Protein AF-A0AAE0T4M5-F1 (afdb_monomer_lite)

Secondary structure (DSSP, 8-state):
---------------------------------------------------------------TTHHHHHHHHHHHHHHHHHHHHHHHHHHHHHHHHHHHHHHHHHHHHHHHHHHHHHHHHHHHHHHHHHHHHHHHHHHHHHHHHHHHHHHHHHHHHHHHHHHHHHHHHHHHHHHHHHHHHHHHHHHHHHHHHHHHHHHHHHHHHHHHHHHHHHHHHHHHHHHHHHHHHTTGGG-S---------

InterPro domains:
  IPR033371 Arginine and glutamate-rich protein 1 [PF15346] (93-243)
  IPR033371 Arginine and glutamate-rich protein 1 [PTHR31711] (4-244)

Radius of gyration: 71.84 Å; chains: 1; bounding box: 131×78×211 Å

Organism: NCBI:txid2493646

Structure (mmCIF, N/CA/C/O backbone):
data_AF-A0AAE0T4M5-F1
#
_entry.id   AF-A0AAE0T4M5-F1
#
loop_
_atom_site.group_PDB
_atom_site.id
_atom_site.type_symbol
_atom_site.label_atom_id
_atom_site.label_alt_id
_atom_site.label_comp_id
_atom_site.label_asym_id
_atom_site.label_entity_id
_atom_site.label_seq_id
_atom_site.pdbx_PDB_ins_code
_atom_site.Cartn_x
_atom_site.Cartn_y
_atom_site.Cartn_z
_atom_site.occupancy
_atom_site.B_iso_or_equiv
_atom_site.auth_seq_id
_atom_site.auth_comp_id
_atom_site.auth_asym_id
_atom_site.auth_atom_id
_atom_site.pdbx_PDB_model_num
ATOM 1 N N . MET A 1 1 ? -14.047 42.640 29.938 1.00 40.97 1 MET A N 1
ATOM 2 C CA . MET A 1 1 ? -13.254 41.814 30.878 1.00 40.97 1 MET A CA 1
ATOM 3 C C . MET A 1 1 ? -12.614 40.696 30.059 1.00 40.97 1 MET A C 1
ATOM 5 O O . MET A 1 1 ? -13.334 39.832 29.601 1.00 40.97 1 MET A O 1
ATOM 9 N N . GLY A 1 2 ? -11.409 40.895 29.520 1.00 43.19 2 GLY A N 1
ATOM 10 C CA . GLY A 1 2 ? -10.170 40.266 30.017 1.00 43.19 2 GLY A CA 1
ATOM 11 C C . GLY A 1 2 ? -9.703 39.215 28.987 1.00 43.19 2 GLY A C 1
ATOM 12 O O . GLY A 1 2 ? -10.433 38.274 28.736 1.00 43.19 2 GLY A O 1
ATOM 13 N N . ARG A 1 3 ? -8.662 39.471 28.170 1.00 44.12 3 ARG A N 1
ATOM 14 C CA . ARG A 1 3 ? -7.229 39.165 28.439 1.00 44.12 3 ARG A CA 1
ATOM 15 C C . ARG A 1 3 ? -7.024 37.647 28.649 1.00 44.12 3 ARG A C 1
ATOM 17 O O . ARG A 1 3 ? -7.631 37.115 29.553 1.00 44.12 3 ARG A O 1
ATOM 24 N N . SER A 1 4 ? -6.170 36.878 27.967 1.00 44.25 4 SER A N 1
ATOM 25 C CA . SER A 1 4 ? -4.977 37.116 27.142 1.00 44.25 4 SER A CA 1
ATOM 26 C C . SER A 1 4 ? -4.459 35.761 26.601 1.00 44.25 4 SER A C 1
ATOM 28 O O . SER A 1 4 ? -4.609 34.766 27.292 1.00 44.25 4 SER A O 1
ATOM 30 N N . ARG A 1 5 ? -3.774 35.786 25.439 1.00 42.19 5 ARG A N 1
ATOM 31 C CA . ARG A 1 5 ? -2.418 35.229 25.140 1.00 42.19 5 ARG A CA 1
ATOM 32 C C . ARG A 1 5 ? -2.062 33.815 25.698 1.00 42.19 5 ARG A C 1
ATOM 34 O O . ARG A 1 5 ? -2.127 33.607 26.893 1.00 42.19 5 ARG A O 1
ATOM 41 N N . SER A 1 6 ? -1.489 32.834 24.982 1.00 46.25 6 SER A N 1
ATOM 42 C CA . SER A 1 6 ? -0.370 32.877 24.023 1.00 46.25 6 SER A CA 1
ATOM 43 C C . SER A 1 6 ? -0.130 31.493 23.374 1.00 46.25 6 SER A C 1
ATOM 45 O O . SER A 1 6 ? -0.167 30.490 24.072 1.00 46.25 6 SER A O 1
ATOM 47 N N . ARG A 1 7 ? 0.224 31.494 22.076 1.00 40.91 7 ARG A N 1
ATOM 48 C CA . ARG A 1 7 ? 1.357 30.806 21.391 1.00 40.91 7 ARG A CA 1
ATOM 49 C C . ARG A 1 7 ? 1.834 29.448 21.962 1.00 40.91 7 ARG A C 1
ATOM 51 O O . ARG A 1 7 ? 2.334 29.401 23.077 1.00 40.91 7 ARG A O 1
ATOM 58 N N . SER A 1 8 ? 2.003 28.397 21.147 1.00 40.59 8 SER A N 1
ATOM 59 C CA . SER A 1 8 ? 3.187 28.285 20.268 1.00 40.59 8 SER A CA 1
ATOM 60 C C . SER A 1 8 ? 3.233 27.009 19.397 1.00 40.59 8 SER A C 1
ATOM 62 O O . SER A 1 8 ? 3.039 25.913 19.902 1.00 40.59 8 SER A O 1
ATOM 64 N N . ARG A 1 9 ? 3.732 27.196 18.160 1.00 40.25 9 ARG A N 1
ATOM 65 C CA . ARG A 1 9 ? 4.630 26.310 17.377 1.00 40.25 9 ARG A CA 1
ATOM 66 C C . ARG A 1 9 ? 4.043 25.063 16.697 1.00 40.25 9 ARG A C 1
ATOM 68 O O . ARG A 1 9 ? 4.238 23.941 17.148 1.00 40.25 9 ARG A O 1
ATOM 75 N N . SER A 1 10 ? 3.572 25.254 15.464 1.00 44.47 10 SER A N 1
ATOM 76 C CA . SER A 1 10 ? 3.636 24.211 14.431 1.00 44.47 10 SER A CA 1
ATOM 77 C C . SER A 1 10 ? 4.621 24.636 13.341 1.00 44.47 10 SER A C 1
ATOM 79 O O . SER A 1 10 ? 4.436 25.626 12.640 1.00 44.47 10 SER A O 1
ATOM 81 N N . SER A 1 11 ? 5.716 23.886 13.266 1.00 45.88 11 SER A N 1
ATOM 82 C CA . SER A 1 11 ? 6.764 23.950 12.250 1.00 45.88 11 SER A CA 1
ATOM 83 C C . SER A 1 11 ? 6.194 23.577 10.877 1.00 45.88 11 SER A C 1
ATOM 85 O O . SER A 1 11 ? 5.969 22.397 10.602 1.00 45.88 11 SER A O 1
ATOM 87 N N . SER A 1 12 ? 5.956 24.554 9.993 1.00 43.91 12 SER A N 1
ATOM 88 C CA . SER A 1 12 ? 5.644 24.253 8.592 1.00 43.91 12 SER A CA 1
ATOM 89 C C . SER A 1 12 ? 6.938 23.901 7.854 1.00 43.91 12 SER A C 1
ATOM 91 O O . SER A 1 12 ? 7.666 24.755 7.339 1.00 43.91 12 SER A O 1
ATOM 93 N N . LYS A 1 13 ? 7.246 22.607 7.822 1.00 47.47 13 LYS A N 1
ATOM 94 C CA . LYS A 1 13 ? 8.313 22.038 7.004 1.00 47.47 13 LYS A CA 1
ATOM 95 C C . LYS A 1 13 ? 7.991 22.226 5.511 1.00 47.47 13 LYS A C 1
ATOM 97 O O . LYS A 1 13 ? 7.149 21.540 4.952 1.00 47.47 13 LYS A O 1
ATOM 102 N N . ARG A 1 14 ? 8.711 23.149 4.870 1.00 47.41 14 ARG A N 1
ATOM 103 C CA . ARG A 1 14 ? 9.410 22.978 3.579 1.00 47.41 14 ARG A CA 1
ATOM 104 C C . ARG A 1 14 ? 8.721 22.059 2.541 1.00 47.41 14 ARG A C 1
ATOM 106 O O . ARG A 1 14 ? 9.143 20.922 2.352 1.00 47.41 14 ARG A O 1
ATOM 113 N N . SER A 1 15 ? 7.764 22.589 1.776 1.00 41.78 15 SER A N 1
ATOM 114 C CA . SER A 1 15 ? 7.315 21.966 0.519 1.00 41.78 15 SER A CA 1
ATOM 115 C C . SER A 1 15 ? 8.202 22.435 -0.641 1.00 41.78 15 SER A C 1
ATOM 117 O O . SER A 1 15 ? 8.098 23.563 -1.117 1.00 41.78 15 SER A O 1
ATOM 119 N N . LYS A 1 16 ? 9.134 21.576 -1.072 1.00 46.59 16 LYS A N 1
ATOM 120 C CA . LYS A 1 16 ? 9.877 21.739 -2.329 1.00 46.59 16 LYS A CA 1
ATOM 121 C C . LYS A 1 16 ? 8.992 21.233 -3.468 1.00 46.59 16 LYS A C 1
ATOM 123 O O . LYS A 1 16 ? 8.860 20.023 -3.645 1.00 46.59 16 LYS A O 1
ATOM 128 N N . HIS A 1 17 ? 8.433 22.131 -4.273 1.00 43.16 17 HIS A N 1
ATOM 129 C CA . HIS A 1 17 ? 7.810 21.738 -5.533 1.00 43.16 17 HIS A CA 1
ATOM 130 C C . HIS A 1 17 ? 8.870 21.226 -6.518 1.00 43.16 17 HIS A C 1
ATOM 132 O O . HIS A 1 17 ? 9.623 21.992 -7.112 1.00 43.16 17 HIS A O 1
ATOM 138 N N . LYS A 1 18 ? 8.899 19.904 -6.714 1.00 47.34 18 LYS A N 1
ATOM 139 C CA . LYS A 1 18 ? 9.429 19.271 -7.924 1.00 47.34 18 LYS A CA 1
ATOM 140 C C . LYS A 1 18 ? 8.342 19.354 -8.999 1.00 47.34 18 LYS A C 1
ATOM 142 O O . LYS A 1 18 ? 7.345 18.643 -8.901 1.00 47.34 18 LYS A O 1
ATOM 147 N N . LYS A 1 19 ? 8.525 20.185 -10.028 1.00 45.59 19 LYS A N 1
ATOM 148 C CA . LYS A 1 19 ? 7.779 20.050 -11.288 1.00 45.59 19 LYS A CA 1
ATOM 149 C C . LYS A 1 19 ? 8.713 19.546 -12.384 1.00 45.59 19 LYS A C 1
ATOM 151 O O . LYS A 1 19 ? 9.816 20.049 -12.571 1.00 45.59 19 LYS A O 1
ATOM 156 N N . ARG A 1 20 ? 8.252 18.469 -13.020 1.00 48.88 20 ARG A N 1
ATOM 157 C CA . ARG A 1 20 ? 8.888 17.708 -14.099 1.00 48.88 20 ARG A CA 1
ATOM 158 C C . ARG A 1 20 ? 8.901 18.545 -15.390 1.00 48.88 20 ARG A C 1
ATOM 160 O O . ARG A 1 20 ? 7.936 19.271 -15.617 1.00 48.88 20 ARG A O 1
ATOM 167 N N . PRO A 1 21 ? 9.927 18.419 -16.248 1.00 44.56 21 PRO A N 1
ATOM 168 C CA . PRO A 1 21 ? 9.976 19.122 -17.521 1.00 44.56 21 PRO A CA 1
ATOM 169 C C . PRO A 1 21 ? 9.164 18.369 -18.583 1.00 44.56 21 PRO A C 1
ATOM 171 O O . PRO A 1 21 ? 9.377 17.178 -18.824 1.00 44.56 21 PRO A O 1
ATOM 174 N N . THR A 1 22 ? 8.244 19.067 -19.246 1.00 47.81 22 THR A N 1
ATOM 175 C CA . THR A 1 22 ? 7.607 18.588 -20.472 1.00 47.81 22 THR A CA 1
ATOM 176 C C . THR A 1 22 ? 8.543 18.805 -21.655 1.00 47.81 22 THR A C 1
ATOM 178 O O . THR A 1 22 ? 8.845 19.918 -22.067 1.00 47.81 22 THR A O 1
ATOM 181 N N . ARG A 1 23 ? 8.992 17.668 -22.168 1.00 38.56 23 ARG A N 1
ATOM 182 C CA . ARG A 1 23 ? 9.537 17.371 -23.490 1.00 38.56 23 ARG A CA 1
ATOM 183 C C . ARG A 1 23 ? 8.893 18.196 -24.620 1.00 38.56 23 ARG A C 1
ATOM 185 O O . ARG A 1 23 ? 7.767 17.911 -25.009 1.00 38.56 23 ARG A O 1
ATOM 192 N N . SER A 1 24 ? 9.660 19.087 -25.244 1.00 41.44 24 SER A N 1
ATOM 193 C CA . SER A 1 24 ? 9.453 19.502 -26.637 1.00 41.44 24 SER A CA 1
ATOM 194 C C . SER A 1 24 ? 10.763 19.356 -27.409 1.00 41.44 24 SER A C 1
ATOM 196 O O . SER A 1 24 ? 11.798 19.930 -27.078 1.00 41.44 24 SER A O 1
ATOM 198 N N . ARG A 1 25 ? 10.696 18.479 -28.411 1.00 38.56 25 ARG A N 1
ATOM 199 C CA . ARG A 1 25 ? 11.709 18.192 -29.424 1.00 38.56 25 ARG A CA 1
ATOM 200 C C . ARG A 1 25 ? 11.853 19.392 -30.361 1.00 38.56 25 ARG A C 1
ATOM 202 O O . ARG A 1 25 ? 10.895 19.718 -31.045 1.00 38.56 25 ARG A O 1
ATOM 209 N N . SER A 1 26 ? 13.072 19.892 -30.511 1.00 39.06 26 SER A N 1
ATOM 210 C CA . SER A 1 26 ? 13.614 20.332 -31.803 1.00 39.06 26 SER A CA 1
ATOM 211 C C . SER A 1 26 ? 15.134 20.393 -31.676 1.00 39.06 26 SER A C 1
ATOM 213 O O . SER A 1 26 ? 15.700 21.295 -31.063 1.00 39.06 26 SER A O 1
ATOM 215 N N . ARG A 1 27 ? 15.784 19.347 -32.192 1.00 34.72 27 ARG A N 1
ATOM 216 C CA . ARG A 1 27 ? 17.232 19.268 -32.377 1.00 34.72 27 ARG A CA 1
ATOM 217 C C . ARG A 1 27 ? 17.589 20.129 -33.587 1.00 34.72 27 ARG A C 1
ATOM 219 O O . ARG A 1 27 ? 17.280 19.727 -34.701 1.00 34.72 27 ARG A O 1
ATOM 226 N N . SER A 1 28 ? 18.304 21.222 -33.362 1.00 38.75 28 SER A N 1
ATOM 227 C CA . SER A 1 28 ? 19.235 21.762 -34.352 1.00 38.75 28 SER A CA 1
ATOM 228 C C . SER A 1 28 ? 20.610 21.715 -33.713 1.00 38.75 28 SER A C 1
ATOM 230 O O . SER A 1 28 ? 20.87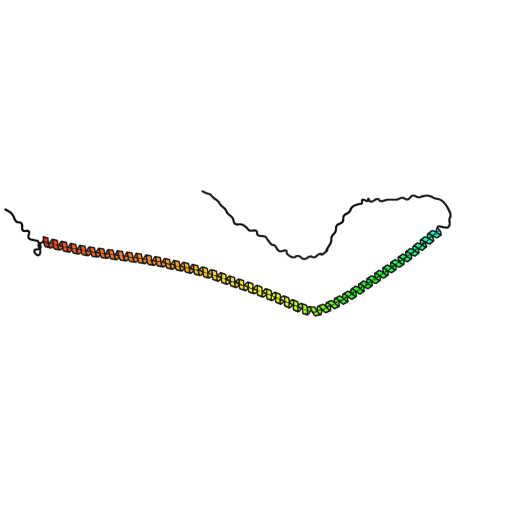8 22.335 -32.687 1.00 38.75 28 SER A O 1
ATOM 232 N N . GLN A 1 29 ? 21.424 20.831 -34.264 1.00 37.38 29 GLN A N 1
ATOM 233 C CA . GLN A 1 29 ? 22.686 20.365 -33.734 1.00 37.38 29 GLN A CA 1
ATOM 234 C C . GLN A 1 29 ? 23.784 20.989 -34.589 1.00 37.38 29 GLN A C 1
ATOM 236 O O . GLN A 1 29 ? 24.120 20.452 -35.634 1.00 37.38 29 GLN A O 1
ATOM 241 N N . SER A 1 30 ? 24.365 22.101 -34.147 1.00 36.72 30 SER A N 1
ATOM 242 C CA . SER A 1 30 ? 25.682 22.528 -34.621 1.00 36.72 30 SER A CA 1
ATOM 243 C C . SER A 1 30 ? 26.614 22.578 -33.421 1.00 36.72 30 SER A C 1
ATOM 245 O O . SER A 1 30 ? 26.593 23.477 -32.584 1.00 36.72 30 SER A O 1
ATOM 247 N N . ARG A 1 31 ? 27.350 21.477 -33.320 1.00 36.97 31 ARG A N 1
ATOM 248 C CA . ARG A 1 31 ? 28.432 21.192 -32.394 1.00 36.97 31 ARG A CA 1
ATOM 249 C C . ARG A 1 31 ? 29.623 22.113 -32.666 1.00 36.97 31 ARG A C 1
ATOM 251 O O . ARG A 1 31 ? 29.997 22.237 -33.823 1.00 36.97 31 ARG A O 1
ATOM 258 N N . MET A 1 32 ? 30.287 22.503 -31.567 1.00 36.72 32 MET A N 1
ATOM 259 C CA . MET A 1 32 ? 31.755 22.600 -31.429 1.00 36.72 32 MET A CA 1
ATOM 260 C C . MET A 1 32 ? 32.395 23.781 -32.189 1.00 36.72 32 MET A C 1
ATOM 262 O O . MET A 1 32 ? 31.940 24.176 -33.243 1.00 36.72 32 MET A O 1
ATOM 266 N N . SER A 1 33 ? 33.481 24.417 -31.767 1.00 34.72 33 SER A N 1
ATOM 267 C CA . SER A 1 33 ? 34.416 24.258 -30.654 1.00 34.72 33 SER A CA 1
ATOM 268 C C . SER A 1 33 ? 35.383 25.442 -30.817 1.00 34.72 33 SER A C 1
ATOM 270 O O . SER A 1 33 ? 35.871 25.678 -31.911 1.00 34.72 33 SER A O 1
ATOM 272 N N . SER A 1 34 ? 35.479 26.297 -29.803 1.00 36.50 34 SER A N 1
ATOM 273 C CA . SER A 1 34 ? 36.699 26.587 -29.034 1.00 36.50 34 SER A CA 1
ATOM 274 C C . SER A 1 34 ? 37.823 27.422 -29.683 1.00 36.50 34 SER A C 1
ATOM 276 O O . SER A 1 34 ? 38.162 27.287 -30.850 1.00 36.50 34 SER A O 1
ATOM 278 N N . ARG A 1 35 ? 38.452 28.195 -28.778 1.00 40.19 35 ARG A N 1
ATOM 279 C CA . ARG A 1 35 ? 39.807 28.790 -28.783 1.00 40.19 35 ARG A CA 1
ATOM 280 C C . ARG A 1 35 ? 39.957 30.124 -29.524 1.00 40.19 35 ARG A C 1
ATOM 282 O O . ARG A 1 35 ? 39.858 30.200 -30.735 1.00 40.19 35 ARG A O 1
ATOM 289 N N . GLN A 1 36 ? 39.982 31.250 -28.801 1.00 39.38 36 GLN A N 1
ATOM 290 C CA . GLN A 1 36 ? 41.121 31.842 -28.058 1.00 39.38 36 GLN A CA 1
ATOM 291 C C . GLN A 1 36 ? 42.337 32.189 -28.930 1.00 39.38 36 GLN A C 1
ATOM 293 O O . GLN A 1 36 ? 42.913 31.320 -29.570 1.00 39.38 36 GLN A O 1
ATOM 298 N N . GLY A 1 37 ? 42.768 33.452 -28.823 1.00 38.03 37 GLY A N 1
ATOM 299 C CA . GLY A 1 37 ? 44.036 33.976 -29.343 1.00 38.03 37 GLY A CA 1
ATOM 300 C C . GLY A 1 37 ? 43.825 35.288 -30.100 1.00 38.03 37 GLY A C 1
ATOM 301 O O . GLY A 1 37 ? 43.708 35.297 -31.312 1.00 38.03 37 GLY A O 1
ATOM 302 N N . SER A 1 38 ? 43.559 36.408 -29.425 1.00 36.97 38 SER A N 1
ATOM 303 C CA . SER A 1 38 ? 44.604 37.376 -29.053 1.00 36.97 38 SER A CA 1
ATOM 304 C C . SER A 1 38 ? 45.651 37.597 -30.153 1.00 36.97 38 SER A C 1
ATOM 306 O O . SER A 1 38 ? 46.600 36.833 -30.257 1.00 36.97 38 SER A O 1
ATOM 308 N N . SER A 1 39 ? 45.563 38.703 -30.894 1.00 37.84 39 SER A N 1
ATOM 309 C CA . SER A 1 39 ? 46.455 39.849 -30.664 1.00 37.84 39 SER A CA 1
ATOM 310 C C . SER A 1 39 ? 46.326 40.916 -31.761 1.00 37.84 39 SER A C 1
ATOM 312 O O . SER A 1 39 ? 46.310 40.630 -32.948 1.00 37.84 39 SER A O 1
ATOM 314 N N . ARG A 1 40 ? 46.230 42.162 -31.288 1.00 35.97 40 ARG A N 1
ATOM 315 C CA . ARG A 1 40 ? 47.006 43.340 -31.701 1.00 35.97 40 ARG A CA 1
ATOM 316 C C . ARG A 1 40 ? 47.183 43.656 -33.197 1.00 35.97 40 ARG A C 1
ATOM 318 O O . ARG A 1 40 ? 47.868 42.968 -33.932 1.00 35.97 40 ARG A O 1
ATOM 325 N N . SER A 1 41 ? 46.856 44.924 -33.462 1.00 34.56 41 SER A N 1
ATOM 326 C CA . SER A 1 41 ? 47.600 45.842 -34.334 1.00 34.56 41 SER A CA 1
ATOM 327 C C . SER A 1 41 ? 47.324 45.744 -35.835 1.00 34.56 41 SER A C 1
ATOM 329 O O . SER A 1 41 ? 47.829 44.872 -36.522 1.00 34.56 41 SER A O 1
ATOM 331 N N . ALA A 1 42 ? 46.602 46.733 -36.367 1.00 38.06 42 ALA A N 1
ATOM 332 C CA . ALA A 1 42 ? 47.212 47.807 -37.166 1.00 38.06 42 ALA A CA 1
ATOM 333 C C . ALA A 1 42 ? 46.176 48.478 -38.086 1.00 38.06 42 ALA A C 1
ATOM 335 O O . ALA A 1 42 ? 45.896 48.064 -39.203 1.00 38.06 42 ALA A O 1
ATOM 336 N N . ARG A 1 43 ? 45.643 49.596 -37.597 1.00 35.78 43 ARG A N 1
ATOM 337 C CA . ARG A 1 43 ? 45.521 50.879 -38.305 1.00 35.78 43 ARG A CA 1
ATOM 338 C C . ARG A 1 43 ? 45.959 50.880 -39.789 1.00 35.78 43 ARG A C 1
ATOM 340 O O . ARG A 1 43 ? 47.146 50.983 -40.072 1.00 35.78 43 ARG A O 1
ATOM 347 N N . SER A 1 44 ? 45.012 50.963 -40.723 1.00 38.19 44 SER A N 1
ATOM 348 C CA . SER A 1 44 ? 45.179 51.701 -41.994 1.00 38.19 44 SER A CA 1
ATOM 349 C C . SER A 1 44 ? 43.806 51.911 -42.650 1.00 38.19 44 SER A C 1
ATOM 351 O O . SER A 1 44 ? 43.167 50.983 -43.112 1.00 38.19 44 SER A O 1
ATOM 353 N N . ARG A 1 45 ? 43.180 53.080 -42.473 1.00 40.09 45 ARG A N 1
ATOM 354 C CA . ARG A 1 45 ? 43.276 54.234 -43.388 1.00 40.09 45 ARG A CA 1
ATOM 355 C C . ARG A 1 45 ? 43.114 53.833 -44.852 1.00 40.09 45 ARG A C 1
ATOM 357 O O . ARG A 1 45 ? 44.100 53.588 -45.542 1.00 40.09 45 ARG A O 1
ATOM 364 N N . SER A 1 46 ? 41.872 53.927 -45.314 1.00 43.16 46 SER A N 1
ATOM 365 C CA . SER A 1 46 ? 41.498 54.262 -46.683 1.00 43.16 46 SER A CA 1
ATOM 366 C C . SER A 1 46 ? 42.372 55.429 -47.156 1.00 43.16 46 SER A C 1
ATOM 368 O O . SER A 1 46 ? 42.201 56.576 -46.745 1.00 43.16 46 SER A O 1
ATOM 370 N N . ARG A 1 47 ? 43.395 55.117 -47.949 1.00 42.38 47 ARG A N 1
ATOM 371 C CA . ARG A 1 47 ? 44.186 56.095 -48.694 1.00 42.38 47 ARG A CA 1
ATOM 372 C C . ARG A 1 47 ? 44.082 55.718 -50.154 1.00 42.38 47 ARG A C 1
ATOM 374 O O . ARG A 1 47 ? 44.922 55.016 -50.707 1.00 42.38 47 ARG A O 1
ATOM 381 N N . GLU A 1 48 ? 43.015 56.228 -50.739 1.00 42.44 48 GLU A N 1
ATOM 382 C CA . GLU A 1 48 ? 42.914 56.546 -52.148 1.00 42.44 48 GLU A CA 1
ATOM 383 C C . GLU A 1 48 ? 44.181 57.311 -52.557 1.00 42.44 48 GLU A C 1
ATOM 385 O O . GLU A 1 48 ? 44.386 58.478 -52.223 1.00 42.44 48 GLU A O 1
ATOM 390 N N . ARG A 1 49 ? 45.118 56.604 -53.190 1.00 38.47 49 ARG A N 1
ATOM 391 C CA . ARG A 1 49 ? 46.297 57.205 -53.805 1.00 38.47 49 ARG A CA 1
ATOM 392 C C . ARG A 1 49 ? 46.067 57.226 -55.302 1.00 38.47 49 ARG A C 1
ATOM 394 O O . ARG A 1 49 ? 46.519 56.345 -56.026 1.00 38.47 49 ARG A O 1
ATOM 401 N N . LYS A 1 50 ? 45.424 58.305 -55.751 1.00 43.41 50 LYS A N 1
ATOM 402 C CA . LYS A 1 50 ? 45.711 58.892 -57.058 1.00 43.41 50 LYS A CA 1
ATOM 403 C C . LYS A 1 50 ? 47.228 59.070 -57.151 1.00 43.41 50 LYS A C 1
ATOM 405 O O . LYS A 1 50 ? 47.817 59.828 -56.380 1.00 43.41 50 LYS A O 1
ATOM 410 N N . ARG A 1 51 ? 47.873 58.349 -58.064 1.00 37.19 51 ARG A N 1
ATOM 411 C CA . ARG A 1 51 ? 49.245 58.631 -58.483 1.00 37.19 51 ARG A CA 1
ATOM 412 C C . ARG A 1 51 ? 49.208 58.943 -59.970 1.00 37.19 51 ARG A C 1
ATOM 414 O O . ARG A 1 51 ? 49.322 58.061 -60.810 1.00 37.19 51 ARG A O 1
ATOM 421 N N . ASN A 1 52 ? 49.043 60.235 -60.250 1.00 38.03 52 ASN A N 1
ATOM 422 C CA . ASN A 1 52 ? 49.576 60.857 -61.452 1.00 38.03 52 ASN A CA 1
ATOM 423 C C . ASN A 1 52 ? 51.036 60.421 -61.591 1.00 38.03 52 ASN A C 1
ATOM 425 O O . ASN A 1 52 ? 51.829 60.632 -60.669 1.00 38.03 52 ASN A O 1
ATOM 429 N N . LYS A 1 53 ? 51.402 59.838 -62.731 1.00 35.03 53 LYS A N 1
ATOM 430 C CA . LYS A 1 53 ? 52.798 59.806 -63.151 1.00 35.03 53 LYS A CA 1
ATOM 431 C C . LYS A 1 53 ? 52.902 60.643 -64.410 1.00 35.03 53 LYS A C 1
ATOM 433 O O . LYS A 1 53 ? 52.342 60.321 -65.452 1.00 35.03 53 LYS A O 1
ATOM 438 N N . HIS A 1 54 ? 53.530 61.792 -64.212 1.00 36.03 54 HIS A N 1
ATOM 439 C CA . HIS A 1 54 ? 53.815 62.770 -65.231 1.00 36.03 54 HIS A CA 1
ATOM 440 C C . HIS A 1 54 ? 54.645 62.164 -66.358 1.00 36.03 54 HIS A C 1
ATOM 442 O O . HIS A 1 54 ? 55.569 61.383 -66.132 1.00 36.03 54 HIS A O 1
ATOM 448 N N . ARG A 1 55 ? 54.286 62.628 -67.555 1.00 40.16 55 ARG A N 1
ATOM 449 C CA . ARG A 1 55 ? 55.141 62.822 -68.720 1.00 40.16 55 ARG A CA 1
ATOM 450 C C . ARG A 1 55 ? 56.573 63.153 -68.296 1.00 40.16 55 ARG A C 1
ATOM 452 O O . ARG A 1 55 ? 56.790 64.163 -67.629 1.00 40.16 55 ARG A O 1
ATOM 459 N N . LEU A 1 56 ? 57.525 62.355 -68.760 1.00 36.31 56 LEU A N 1
ATOM 460 C CA . LEU A 1 56 ? 58.868 62.838 -69.034 1.00 36.31 56 LEU A CA 1
ATOM 461 C C . LEU A 1 56 ? 59.130 62.638 -70.521 1.00 36.31 56 LEU A C 1
ATOM 463 O O . LEU A 1 56 ? 59.063 61.537 -71.059 1.00 36.31 56 LEU A O 1
ATOM 467 N N . TYR A 1 57 ? 59.326 63.785 -71.148 1.00 38.59 57 TYR A N 1
ATOM 468 C CA . TYR A 1 57 ? 59.946 64.012 -72.435 1.00 38.59 57 TYR A CA 1
ATOM 469 C C . TYR A 1 57 ? 61.344 63.381 -72.477 1.00 38.59 57 TYR A C 1
ATOM 471 O O . TYR A 1 57 ? 62.113 63.560 -71.535 1.00 38.59 57 TYR A O 1
ATOM 479 N N . SER A 1 58 ? 61.647 62.670 -73.564 1.00 36.12 58 SER A N 1
ATOM 480 C CA . SER A 1 58 ? 62.967 62.526 -74.207 1.00 36.12 58 SER A CA 1
ATOM 481 C C . SER A 1 58 ? 62.710 61.795 -75.536 1.00 36.12 58 SER A C 1
ATOM 483 O O . SER A 1 58 ? 62.297 60.643 -75.531 1.00 36.12 58 SER A O 1
ATOM 485 N N . SER A 1 59 ? 62.561 62.486 -76.667 1.00 34.19 59 SER A N 1
ATOM 486 C CA . SER A 1 59 ? 63.640 62.872 -77.590 1.00 34.19 59 SER A CA 1
ATOM 487 C C . SER A 1 59 ? 64.545 61.703 -78.010 1.00 34.19 59 SER A C 1
ATOM 489 O O . SER A 1 59 ? 65.419 61.288 -77.260 1.00 34.19 59 SER A O 1
ATOM 491 N N . SER A 1 60 ? 64.324 61.255 -79.252 1.00 40.69 60 SER A N 1
ATOM 492 C CA . SER A 1 60 ? 65.325 60.795 -80.227 1.00 40.69 60 SER A CA 1
ATOM 493 C C . SER A 1 60 ? 66.389 59.787 -79.774 1.00 40.69 60 SER A C 1
ATOM 495 O O . SER A 1 60 ? 67.390 60.157 -79.170 1.00 40.69 60 SER A O 1
ATOM 497 N N . SER A 1 61 ? 66.295 58.553 -80.263 1.00 36.75 61 SER A N 1
ATOM 498 C CA . SER A 1 61 ? 67.326 58.008 -81.160 1.00 36.75 61 SER A CA 1
ATOM 499 C C . SER A 1 61 ? 66.934 56.625 -81.676 1.00 36.75 61 SER A C 1
ATOM 501 O O . SER A 1 61 ? 66.422 55.771 -80.965 1.00 36.75 61 SER A O 1
ATOM 503 N N . SER A 1 62 ? 67.159 56.465 -82.972 1.00 45.25 62 SER A N 1
ATOM 504 C CA . SER A 1 62 ? 67.193 55.220 -83.723 1.00 45.25 62 SER A CA 1
ATOM 505 C C . SER A 1 62 ? 68.098 54.174 -83.053 1.00 45.25 62 SER A C 1
ATOM 507 O O . SER A 1 62 ? 69.286 54.439 -82.897 1.00 45.25 62 SER A O 1
ATOM 509 N N . SER A 1 63 ? 67.576 52.982 -82.740 1.00 44.28 63 SER A N 1
ATOM 510 C CA . SER A 1 63 ? 68.367 51.740 -82.700 1.00 44.28 63 SER A CA 1
ATOM 511 C C . SER A 1 63 ? 67.461 50.513 -82.845 1.00 44.28 63 SER A C 1
ATOM 513 O O . SER A 1 63 ? 66.448 50.383 -82.162 1.00 44.28 63 SER A O 1
ATOM 515 N N . SER A 1 64 ? 67.820 49.613 -83.753 1.00 49.72 64 SER A N 1
ATOM 516 C CA . SER A 1 64 ? 67.029 48.471 -84.228 1.00 49.72 64 SER A CA 1
ATOM 517 C C . SER A 1 64 ? 67.015 47.250 -83.283 1.00 49.72 64 SER A C 1
ATOM 519 O O . SER A 1 64 ? 67.074 46.122 -83.764 1.00 49.72 64 SER A O 1
ATOM 521 N N . ASP A 1 65 ? 66.907 47.446 -81.960 1.00 53.16 65 ASP A N 1
ATOM 522 C CA . ASP A 1 65 ? 66.984 46.357 -80.958 1.00 53.16 65 ASP A CA 1
ATOM 523 C C . ASP A 1 65 ? 65.698 46.117 -80.124 1.00 53.16 65 ASP A C 1
ATOM 525 O O . ASP A 1 65 ? 65.564 45.077 -79.475 1.00 53.16 65 ASP A O 1
ATOM 529 N N . ASP A 1 66 ? 64.692 47.002 -80.172 1.00 52.53 66 ASP A N 1
ATOM 530 C CA . ASP A 1 66 ? 63.424 46.848 -79.416 1.00 52.53 66 ASP A CA 1
ATOM 531 C C . ASP A 1 66 ? 62.521 45.704 -79.931 1.00 52.53 66 ASP A C 1
ATOM 533 O O . ASP A 1 66 ? 61.759 45.086 -79.178 1.00 52.53 66 ASP A O 1
ATOM 537 N N . ASP A 1 67 ? 62.632 45.366 -81.217 1.00 55.50 67 ASP A N 1
ATOM 538 C CA . ASP A 1 67 ? 61.809 44.339 -81.868 1.00 55.50 67 ASP A CA 1
ATOM 539 C C . ASP A 1 67 ? 62.210 42.912 -81.424 1.00 55.50 67 ASP A C 1
ATOM 541 O O . ASP A 1 67 ? 61.392 41.987 -81.390 1.00 55.50 67 ASP A O 1
ATOM 545 N N . LEU A 1 68 ? 63.465 42.735 -80.987 1.00 58.62 68 LEU A N 1
ATOM 546 C CA . LEU A 1 68 ? 63.955 41.492 -80.387 1.00 58.62 68 LEU A CA 1
ATOM 547 C C . LEU A 1 68 ? 63.400 41.293 -78.971 1.00 58.62 68 LEU A C 1
ATOM 549 O O . LEU A 1 68 ? 62.963 40.190 -78.651 1.00 58.62 68 LEU A O 1
ATOM 553 N N . ILE A 1 69 ? 63.327 42.349 -78.154 1.00 59.88 69 ILE A N 1
ATOM 554 C CA . ILE A 1 69 ? 62.820 42.291 -76.770 1.00 59.88 69 ILE A CA 1
ATOM 555 C C . ILE A 1 69 ? 61.300 42.049 -76.736 1.00 59.88 69 ILE A C 1
ATOM 557 O O . ILE A 1 69 ? 60.786 41.347 -75.864 1.00 59.88 69 ILE A O 1
ATOM 561 N N . LEU A 1 70 ? 60.552 42.599 -77.695 1.00 59.50 70 LEU A N 1
ATOM 562 C CA . LEU A 1 70 ? 59.119 42.325 -77.849 1.00 59.50 70 LEU A CA 1
ATOM 563 C C . LEU A 1 70 ? 58.853 40.908 -78.377 1.00 59.50 70 LEU A C 1
ATOM 565 O O . LEU A 1 70 ? 57.913 40.252 -77.923 1.00 59.50 70 LEU A O 1
ATOM 569 N N . ARG A 1 71 ? 59.685 40.394 -79.295 1.00 61.03 71 ARG A N 1
ATOM 570 C CA . ARG A 1 71 ? 59.588 39.004 -79.775 1.00 61.03 71 ARG A CA 1
ATOM 571 C C . ARG A 1 71 ? 59.953 37.982 -78.704 1.00 61.03 71 ARG A C 1
ATOM 573 O O . ARG A 1 71 ? 59.269 36.962 -78.627 1.00 61.03 71 ARG A O 1
ATOM 580 N N . THR A 1 72 ? 60.967 38.236 -77.876 1.00 62.56 72 THR A N 1
ATOM 581 C CA . THR A 1 72 ? 61.318 37.356 -76.749 1.00 62.56 72 THR A CA 1
ATOM 582 C C . THR A 1 72 ? 60.224 37.359 -75.690 1.00 62.56 72 THR A C 1
ATOM 584 O O . THR A 1 72 ? 59.745 36.287 -75.343 1.00 62.56 72 THR A O 1
ATOM 587 N N . LYS A 1 73 ? 59.695 38.525 -75.294 1.00 63.31 73 LYS A N 1
ATOM 588 C CA . LYS A 1 73 ? 58.535 38.612 -74.385 1.00 63.31 73 LYS A CA 1
ATOM 589 C C . LYS A 1 73 ? 57.292 37.921 -74.943 1.00 63.31 73 LYS A C 1
ATOM 591 O O . LYS A 1 73 ? 56.634 37.190 -74.220 1.00 63.31 73 LYS A O 1
ATOM 596 N N . LYS A 1 74 ? 56.992 38.071 -76.238 1.00 64.94 74 LYS A N 1
ATOM 597 C CA . LYS A 1 74 ? 55.865 37.381 -76.892 1.00 64.94 74 LYS A CA 1
ATOM 598 C C . LYS A 1 74 ? 56.083 35.867 -76.999 1.00 64.94 74 LYS A C 1
ATOM 600 O O . LYS A 1 74 ? 55.113 35.115 -77.013 1.00 64.94 74 LYS A O 1
ATOM 605 N N . ARG A 1 75 ? 57.332 35.405 -77.105 1.00 64.38 75 ARG A N 1
ATOM 606 C CA . ARG A 1 75 ? 57.689 33.979 -77.072 1.00 64.38 75 ARG A CA 1
ATOM 607 C C . ARG A 1 75 ? 57.566 33.417 -75.654 1.00 64.38 75 ARG A C 1
ATOM 609 O O . ARG A 1 75 ? 56.913 32.397 -75.495 1.00 64.38 75 ARG A O 1
ATOM 616 N N . GLU A 1 76 ? 58.058 34.134 -74.649 1.00 66.81 76 GLU A N 1
ATOM 617 C CA . GLU A 1 76 ? 57.889 33.801 -73.229 1.00 66.81 76 GLU A CA 1
ATOM 618 C C . GLU A 1 76 ? 56.416 33.836 -72.791 1.00 66.81 76 GLU A C 1
ATOM 620 O O . GLU A 1 76 ? 55.985 32.994 -72.017 1.00 66.81 76 GLU A O 1
ATOM 625 N N . GLU A 1 77 ? 55.608 34.776 -73.287 1.00 66.56 77 GLU A N 1
ATOM 626 C CA . GLU A 1 77 ? 54.161 34.824 -73.031 1.00 66.56 77 GLU A CA 1
ATOM 627 C C . GLU A 1 77 ? 53.419 33.675 -73.712 1.00 66.56 77 GLU A C 1
ATOM 629 O O . GLU A 1 77 ? 52.481 33.130 -73.139 1.00 66.56 77 GLU A O 1
ATOM 634 N N . LYS A 1 78 ? 53.839 33.264 -74.913 1.00 68.38 78 LYS A N 1
ATOM 635 C CA . LYS A 1 78 ? 53.311 32.057 -75.565 1.00 68.38 78 LYS A CA 1
ATOM 636 C C . LYS A 1 78 ? 53.714 30.793 -74.814 1.00 68.38 78 LYS A C 1
ATOM 638 O O . LYS A 1 78 ? 52.888 29.903 -74.671 1.00 68.38 78 LYS A O 1
ATOM 643 N N . GLU A 1 79 ? 54.945 30.715 -74.322 1.00 70.88 79 GLU A N 1
ATOM 644 C CA . GLU A 1 79 ? 55.421 29.599 -73.501 1.00 70.88 79 GLU A CA 1
ATOM 645 C C . GLU A 1 79 ? 54.660 29.542 -72.167 1.00 70.88 79 GLU A C 1
ATOM 647 O O . GLU A 1 79 ? 54.105 28.496 -71.844 1.00 70.88 79 GLU A O 1
ATOM 652 N N . LYS A 1 80 ? 54.462 30.679 -71.488 1.00 71.81 80 LYS A N 1
ATOM 653 C CA . LYS A 1 80 ? 53.605 30.794 -70.294 1.00 71.81 80 LYS A CA 1
ATOM 654 C C . LYS A 1 80 ? 52.142 30.467 -70.584 1.00 71.81 80 LYS A C 1
ATOM 656 O O . LYS A 1 80 ? 51.507 29.797 -69.783 1.00 71.81 80 LYS A O 1
ATOM 661 N N . ASN A 1 81 ? 51.590 30.887 -71.721 1.00 71.50 81 ASN A N 1
ATOM 662 C CA . ASN A 1 81 ? 50.221 30.536 -72.107 1.00 71.50 81 ASN A CA 1
ATOM 663 C C . ASN A 1 81 ? 50.082 29.043 -72.412 1.00 71.50 81 ASN A C 1
ATOM 665 O O . ASN A 1 81 ? 49.088 28.447 -72.017 1.00 71.50 81 ASN A O 1
ATOM 669 N N . ASN A 1 82 ? 51.079 28.420 -73.041 1.00 75.81 82 ASN A N 1
ATOM 670 C CA . ASN A 1 82 ? 51.100 26.976 -73.266 1.00 75.81 82 ASN A CA 1
ATOM 671 C C . ASN A 1 82 ? 51.251 26.203 -71.946 1.00 75.81 82 ASN A C 1
ATOM 673 O O . ASN A 1 82 ? 50.653 25.142 -71.784 1.00 75.81 82 ASN A O 1
ATOM 677 N N . GLU A 1 83 ? 52.032 26.717 -70.994 1.00 78.19 83 GLU A N 1
ATOM 678 C CA . GLU A 1 83 ? 52.136 26.169 -69.636 1.00 78.19 83 GLU A CA 1
ATOM 679 C C . GLU A 1 83 ? 50.818 26.308 -68.868 1.00 78.19 83 GLU A C 1
ATOM 681 O O . GLU A 1 83 ? 50.355 25.340 -68.271 1.00 78.19 83 GLU A O 1
ATOM 686 N N . LEU A 1 84 ? 50.160 27.467 -68.945 1.00 74.06 84 LEU A N 1
ATOM 687 C CA . LEU A 1 84 ? 48.837 27.686 -68.361 1.00 74.06 84 LEU A CA 1
ATOM 688 C C . LEU A 1 84 ? 47.781 26.791 -69.017 1.00 74.06 84 LEU A C 1
ATOM 690 O O . LEU A 1 84 ? 46.949 26.220 -68.321 1.00 74.06 84 LEU A O 1
ATOM 694 N N . GLU A 1 85 ? 47.819 26.608 -70.335 1.00 76.25 85 GLU A N 1
ATOM 695 C CA . GLU A 1 85 ? 46.896 25.723 -71.048 1.00 76.25 85 GLU A CA 1
ATOM 696 C C . GLU A 1 85 ? 47.108 24.253 -70.654 1.00 76.25 85 GLU A C 1
ATOM 698 O O . GLU A 1 85 ? 46.135 23.524 -70.455 1.00 76.25 85 GLU A O 1
ATOM 703 N N . LYS A 1 86 ? 48.361 23.818 -70.464 1.00 79.06 86 LYS A N 1
ATOM 704 C CA . LYS A 1 86 ? 48.678 22.493 -69.907 1.00 79.06 86 LYS A CA 1
ATOM 705 C C . LYS A 1 86 ? 48.140 22.339 -68.485 1.00 79.06 86 LYS A C 1
ATOM 707 O O . LYS A 1 86 ? 47.442 21.366 -68.226 1.00 79.06 86 LYS A O 1
ATOM 712 N N . GLN A 1 87 ? 48.349 23.327 -67.616 1.00 79.75 87 GLN A N 1
ATOM 713 C CA . GLN A 1 87 ? 47.815 23.321 -66.249 1.00 79.75 87 GLN A CA 1
ATOM 714 C C . GLN A 1 87 ? 46.282 23.310 -66.215 1.00 79.75 87 GLN A C 1
ATOM 716 O O . GLN A 1 87 ? 45.681 22.689 -65.342 1.00 79.75 87 GLN A O 1
ATOM 721 N N . MET A 1 88 ? 45.617 23.991 -67.149 1.00 78.12 88 MET A N 1
ATOM 722 C CA . MET A 1 88 ? 44.156 23.968 -67.246 1.00 78.12 88 MET A CA 1
ATOM 723 C C . MET A 1 88 ? 43.645 22.610 -67.737 1.00 78.12 88 MET A C 1
ATOM 725 O O . MET A 1 88 ? 42.651 22.121 -67.208 1.00 78.12 88 MET A O 1
ATOM 729 N N . LYS A 1 89 ? 44.342 21.971 -68.684 1.00 80.56 89 LYS A N 1
ATOM 730 C CA . LYS A 1 89 ? 44.037 20.601 -69.131 1.00 80.56 89 LYS A CA 1
ATOM 731 C C . LYS A 1 89 ? 44.281 19.568 -68.030 1.00 80.56 89 LYS A C 1
ATOM 733 O O . LYS A 1 89 ? 43.489 18.646 -67.889 1.00 80.56 89 LYS A O 1
ATOM 738 N N . GLU A 1 90 ? 45.336 19.724 -67.238 1.00 82.38 90 GLU A N 1
ATOM 739 C CA . GLU A 1 90 ? 45.598 18.887 -66.058 1.00 82.38 90 GLU A CA 1
ATOM 740 C C . GLU A 1 90 ? 44.490 19.051 -65.018 1.00 82.38 90 GLU A C 1
ATOM 742 O O . GLU A 1 90 ? 43.905 18.064 -64.591 1.00 82.38 90 GLU A O 1
ATOM 747 N N . LYS A 1 91 ? 44.088 20.290 -64.713 1.00 82.44 91 LYS A N 1
ATOM 748 C CA . LYS A 1 91 ? 42.952 20.557 -63.818 1.00 82.44 91 LYS A CA 1
ATOM 749 C C . LYS A 1 91 ? 41.632 19.981 -64.330 1.00 82.44 91 LYS A C 1
ATOM 751 O O . LYS A 1 91 ? 40.827 19.531 -63.526 1.00 82.44 91 LYS A O 1
ATOM 756 N N . GLN A 1 92 ? 41.384 20.001 -65.640 1.00 81.75 92 GLN A N 1
ATOM 757 C CA . GLN A 1 92 ? 40.193 19.375 -66.225 1.00 81.75 92 GLN A CA 1
ATOM 758 C C . GLN A 1 92 ? 40.215 17.857 -66.046 1.00 81.75 92 GLN A C 1
ATOM 760 O O . GLN A 1 92 ? 39.230 17.301 -65.572 1.00 81.75 92 GLN A O 1
ATOM 765 N N . LYS A 1 93 ? 41.352 17.211 -66.325 1.00 85.69 93 LYS A N 1
ATOM 766 C CA . LYS A 1 93 ? 41.529 15.772 -66.092 1.00 85.69 93 LYS A CA 1
ATOM 767 C C . LYS A 1 93 ? 41.360 15.408 -64.621 1.00 85.69 93 LYS A C 1
ATOM 769 O O . LYS A 1 93 ? 40.635 14.476 -64.319 1.00 85.69 93 LYS A O 1
ATOM 774 N N . GLU A 1 94 ? 41.926 16.190 -63.704 1.00 84.31 94 GLU A N 1
ATOM 775 C CA . GLU A 1 94 ? 41.744 15.975 -62.264 1.00 84.31 94 GLU A CA 1
ATOM 776 C C . GLU A 1 94 ? 40.279 16.112 -61.824 1.00 84.31 94 GLU A C 1
ATOM 778 O O . GLU A 1 94 ? 39.840 15.429 -60.902 1.00 84.31 94 GLU A O 1
ATOM 783 N N . LEU A 1 95 ? 39.515 17.026 -62.429 1.00 84.75 95 LEU A N 1
ATOM 784 C CA . LEU A 1 95 ? 38.089 17.176 -62.133 1.00 84.75 95 LEU A CA 1
ATOM 785 C C . LEU A 1 95 ? 37.277 16.006 -62.691 1.00 84.75 95 LEU A C 1
ATOM 787 O O . LEU A 1 95 ? 36.389 15.508 -62.006 1.00 84.75 95 LEU A O 1
ATOM 791 N N . GLU A 1 96 ? 37.591 15.552 -63.901 1.00 82.44 96 GLU A N 1
ATOM 792 C CA . GLU A 1 96 ? 36.973 14.372 -64.508 1.00 82.44 96 GLU A CA 1
ATOM 793 C C . GLU A 1 96 ? 37.288 13.100 -63.708 1.00 82.44 96 GLU A C 1
ATOM 795 O O . GLU A 1 96 ? 36.381 12.329 -63.402 1.00 82.44 96 GLU A O 1
ATOM 800 N N . GLU A 1 97 ? 38.538 12.918 -63.281 1.00 85.62 97 GLU A N 1
ATOM 801 C CA . GLU A 1 97 ? 38.964 11.808 -62.424 1.00 85.62 97 GLU A CA 1
ATOM 802 C C . GLU A 1 97 ? 38.235 11.833 -61.076 1.00 85.62 97 GLU A C 1
ATOM 804 O O . GLU A 1 97 ? 37.678 10.815 -60.670 1.00 85.62 97 GLU A O 1
ATOM 809 N N . LYS A 1 98 ? 38.117 12.999 -60.429 1.00 87.44 98 LYS A N 1
ATOM 810 C CA . LYS A 1 98 ? 37.348 13.144 -59.179 1.00 87.44 98 LYS A CA 1
ATOM 811 C C . LYS A 1 98 ? 35.867 12.814 -59.356 1.00 87.44 98 LYS A C 1
ATOM 813 O O . LYS A 1 98 ? 35.278 12.184 -58.483 1.00 87.44 98 LYS A O 1
ATOM 818 N N . LEU A 1 99 ? 35.253 13.197 -60.477 1.00 88.25 99 LEU A N 1
ATOM 819 C CA . LEU A 1 99 ? 33.857 12.846 -60.766 1.00 88.25 99 LEU A CA 1
ATOM 820 C C . LEU A 1 99 ? 33.684 11.334 -60.955 1.00 88.25 99 LEU A C 1
ATOM 822 O O . LEU A 1 99 ? 32.719 10.757 -60.451 1.00 88.25 99 LEU A O 1
ATOM 826 N N . ILE A 1 100 ? 34.633 10.680 -61.625 1.00 87.12 100 ILE A N 1
ATOM 827 C CA . ILE A 1 100 ? 34.634 9.224 -61.800 1.00 87.12 100 ILE A CA 1
ATOM 828 C C . ILE A 1 100 ? 34.838 8.521 -60.451 1.00 87.12 100 ILE A C 1
ATOM 830 O O . ILE A 1 100 ? 34.111 7.576 -60.141 1.00 87.12 100 ILE A O 1
ATOM 834 N N . GLU A 1 101 ? 35.771 8.988 -59.623 1.00 86.12 101 GLU A N 1
ATOM 835 C CA . GLU A 1 101 ? 36.001 8.466 -58.272 1.00 86.12 101 GLU A CA 1
ATOM 836 C C . GLU A 1 101 ? 34.759 8.605 -57.389 1.00 86.12 101 GLU A C 1
ATOM 838 O O . GLU A 1 101 ? 34.372 7.649 -56.715 1.00 86.12 101 GLU A O 1
ATOM 843 N N . GLU A 1 102 ? 34.079 9.753 -57.430 1.00 86.94 102 GLU A N 1
ATOM 844 C CA . GLU A 1 102 ? 32.820 9.958 -56.715 1.00 86.94 102 GLU A CA 1
ATOM 845 C C . GLU A 1 102 ? 31.712 9.026 -57.216 1.00 86.94 102 GLU A C 1
ATOM 847 O O . GLU A 1 102 ? 30.956 8.467 -56.416 1.00 86.94 102 GLU A O 1
ATOM 852 N N . GLU A 1 103 ? 31.595 8.814 -58.526 1.00 86.25 103 GLU A N 1
ATOM 853 C CA . GLU A 1 103 ? 30.625 7.870 -59.078 1.00 86.25 103 GLU A CA 1
ATOM 854 C C . GLU A 1 103 ? 30.921 6.424 -58.675 1.00 86.25 103 GLU A C 1
ATOM 856 O O . GLU A 1 103 ? 29.997 5.674 -58.337 1.00 86.25 103 GLU A O 1
ATOM 861 N N . VAL A 1 104 ? 32.193 6.025 -58.675 1.00 89.81 104 VAL A N 1
ATOM 862 C CA . VAL A 1 104 ? 32.629 4.697 -58.234 1.00 89.81 104 VAL A CA 1
ATOM 863 C C . VAL A 1 104 ? 32.373 4.530 -56.739 1.00 89.81 104 VAL A C 1
ATOM 865 O O . VAL A 1 104 ? 31.766 3.533 -56.344 1.00 89.81 104 VAL A O 1
ATOM 868 N N . ALA A 1 105 ? 32.725 5.520 -55.917 1.00 91.19 105 ALA A N 1
ATOM 869 C CA . ALA A 1 105 ? 32.446 5.523 -54.485 1.00 91.19 105 ALA A CA 1
ATOM 870 C C . ALA A 1 105 ? 30.940 5.391 -54.210 1.00 91.19 105 ALA A C 1
ATOM 872 O O . ALA A 1 105 ? 30.535 4.543 -53.415 1.00 91.19 105 ALA A O 1
ATOM 873 N N . ARG A 1 106 ? 30.091 6.124 -54.945 1.00 91.50 106 ARG A N 1
ATOM 874 C CA . ARG A 1 106 ? 28.624 6.012 -54.845 1.00 91.50 106 ARG A CA 1
ATOM 875 C C . ARG A 1 106 ? 28.101 4.637 -55.264 1.00 91.50 106 ARG A C 1
ATOM 877 O O . ARG A 1 106 ? 27.126 4.152 -54.690 1.00 91.50 106 ARG A O 1
ATOM 884 N N . ARG A 1 107 ? 28.688 3.995 -56.279 1.00 90.00 107 ARG A N 1
ATOM 885 C CA . ARG A 1 107 ? 28.295 2.634 -56.698 1.00 90.00 107 ARG A CA 1
ATOM 886 C C . ARG A 1 107 ? 28.699 1.596 -55.656 1.00 90.00 107 ARG A C 1
ATOM 888 O O . ARG A 1 107 ? 27.892 0.727 -55.333 1.00 90.00 107 ARG A O 1
ATOM 895 N N . VAL A 1 108 ? 29.906 1.712 -55.108 1.00 91.44 108 VAL A N 1
ATOM 896 C CA . VAL A 1 108 ? 30.391 0.846 -54.028 1.00 91.44 108 VAL A CA 1
ATOM 897 C C . VAL A 1 108 ? 29.525 1.016 -52.782 1.00 91.44 108 VAL A C 1
ATOM 899 O O . VAL A 1 108 ? 29.047 0.021 -52.250 1.00 91.44 108 VAL A O 1
ATOM 902 N N . GLU A 1 109 ? 29.230 2.250 -52.373 1.00 89.56 109 GLU A N 1
ATOM 903 C CA . GLU A 1 109 ? 28.353 2.543 -51.236 1.00 89.56 109 GLU A CA 1
ATOM 904 C C . GLU A 1 109 ? 26.968 1.912 -51.411 1.00 89.56 109 GLU A C 1
ATOM 906 O O . GLU A 1 109 ? 26.481 1.247 -50.503 1.00 89.56 109 GLU A O 1
ATOM 911 N N . LYS A 1 110 ? 26.358 2.024 -52.598 1.00 90.50 110 LYS A N 1
ATOM 912 C CA . LYS A 1 110 ? 25.063 1.385 -52.888 1.00 90.50 110 LYS A CA 1
ATOM 913 C C . LYS A 1 110 ? 25.122 -0.140 -52.820 1.00 90.50 110 LYS A C 1
ATOM 915 O O . LYS A 1 110 ? 24.181 -0.755 -52.330 1.00 90.50 110 LYS A O 1
ATOM 920 N N . LEU A 1 111 ? 26.189 -0.763 -53.321 1.00 89.94 111 LEU A N 1
ATOM 921 C CA . LEU A 1 111 ? 26.350 -2.220 -53.254 1.00 89.94 111 LEU A CA 1
ATOM 922 C C . LEU A 1 111 ? 26.582 -2.699 -51.820 1.00 89.94 111 LEU A C 1
ATOM 924 O O . LEU A 1 111 ? 26.046 -3.733 -51.430 1.00 89.94 111 LEU A O 1
ATOM 928 N N . VAL A 1 112 ? 27.347 -1.943 -51.033 1.00 91.12 112 VAL A N 1
ATOM 929 C CA . VAL A 1 112 ? 27.562 -2.222 -49.611 1.00 91.12 112 VAL A CA 1
ATOM 930 C C . VAL A 1 112 ? 26.261 -2.042 -48.834 1.00 91.12 112 VAL A C 1
ATOM 932 O O . VAL A 1 112 ? 25.880 -2.948 -48.103 1.00 91.12 112 VAL A O 1
ATOM 935 N N . ALA A 1 113 ? 25.542 -0.937 -49.039 1.00 91.94 113 ALA A N 1
ATOM 936 C CA . ALA A 1 113 ? 24.254 -0.683 -48.400 1.00 91.94 113 ALA A CA 1
ATOM 937 C C . ALA A 1 113 ? 23.247 -1.798 -48.703 1.00 91.94 113 ALA A C 1
ATOM 939 O O . ALA A 1 113 ? 22.660 -2.338 -47.775 1.00 91.94 113 ALA A O 1
ATOM 940 N N . ARG A 1 114 ? 23.128 -2.225 -49.969 1.00 91.06 114 ARG A N 1
ATOM 941 C CA . ARG A 1 114 ? 22.253 -3.343 -50.361 1.00 91.06 114 ARG A CA 1
ATOM 942 C C . ARG A 1 114 ? 22.637 -4.658 -49.690 1.00 91.06 114 ARG A C 1
ATOM 944 O O . ARG A 1 114 ? 21.778 -5.326 -49.133 1.00 91.06 114 ARG A O 1
ATOM 951 N N . ARG A 1 115 ? 23.926 -5.016 -49.685 1.00 89.88 115 ARG A N 1
ATOM 952 C CA . ARG A 1 115 ? 24.392 -6.242 -49.012 1.00 89.88 115 ARG A CA 1
ATOM 953 C C . ARG A 1 115 ? 24.128 -6.205 -47.507 1.00 89.88 115 ARG A C 1
ATOM 955 O O . ARG A 1 115 ? 23.682 -7.196 -46.944 1.00 89.88 115 ARG A O 1
ATOM 962 N N . VAL A 1 116 ? 24.362 -5.063 -46.863 1.00 89.31 116 VAL A N 1
ATOM 963 C CA . VAL A 1 116 ? 24.075 -4.874 -45.434 1.00 89.31 116 VAL A CA 1
ATOM 964 C C . VAL A 1 116 ? 22.572 -4.931 -45.164 1.00 89.31 116 VAL A C 1
ATOM 966 O O . VAL A 1 116 ? 22.155 -5.535 -44.182 1.00 89.31 116 VAL A O 1
ATOM 969 N N . GLU A 1 117 ? 21.745 -4.337 -46.021 1.00 86.56 117 GLU A N 1
ATOM 970 C CA . GLU A 1 117 ? 20.287 -4.399 -45.908 1.00 86.56 117 GLU A CA 1
ATOM 971 C C . GLU A 1 117 ? 19.765 -5.832 -46.023 1.00 86.56 117 GLU A C 1
ATOM 973 O O . GLU A 1 117 ? 18.965 -6.230 -45.180 1.00 86.56 117 GLU A O 1
ATOM 978 N N . GLU A 1 118 ? 20.261 -6.616 -46.982 1.00 86.25 118 GLU A N 1
ATOM 979 C CA . GLU A 1 118 ? 19.915 -8.034 -47.157 1.00 86.25 118 GLU A CA 1
ATOM 980 C C . GLU A 1 118 ? 20.373 -8.899 -45.967 1.00 86.25 118 GLU A C 1
ATOM 982 O O . GLU A 1 118 ? 19.653 -9.797 -45.523 1.00 86.25 118 GLU A O 1
ATOM 987 N N . GLU A 1 119 ? 21.563 -8.638 -45.414 1.00 85.00 119 GLU A N 1
ATOM 988 C CA . GLU A 1 119 ? 22.057 -9.331 -44.216 1.00 85.00 119 GLU A CA 1
ATOM 989 C C . GLU A 1 119 ? 21.257 -8.968 -42.965 1.00 85.00 119 GLU A C 1
ATOM 991 O O . GLU A 1 119 ? 20.949 -9.833 -42.140 1.00 85.00 119 GLU A O 1
ATOM 996 N N . LEU A 1 120 ? 20.904 -7.691 -42.820 1.00 87.12 120 LEU A N 1
ATOM 997 C CA . LEU A 1 120 ? 20.055 -7.242 -41.733 1.00 87.12 120 LEU A CA 1
ATOM 998 C C . LEU A 1 120 ? 18.651 -7.798 -41.894 1.00 87.12 120 LEU A C 1
ATOM 1000 O O . LEU A 1 120 ? 18.090 -8.222 -40.903 1.00 87.12 120 LEU A O 1
ATOM 1004 N N . GLU A 1 121 ? 18.081 -7.842 -43.095 1.00 85.00 121 GLU A N 1
ATOM 1005 C CA . GLU A 1 121 ? 16.736 -8.371 -43.331 1.00 85.00 121 GLU A CA 1
ATOM 1006 C C . GLU A 1 121 ? 16.600 -9.834 -42.913 1.00 85.00 121 GLU A C 1
ATOM 1008 O O . GLU A 1 121 ? 15.659 -10.170 -42.203 1.00 85.00 121 GLU A O 1
ATOM 1013 N N . LYS A 1 122 ? 17.604 -10.668 -43.197 1.00 83.94 122 LYS A N 1
ATOM 1014 C CA . LYS A 1 122 ? 17.637 -12.057 -42.709 1.00 83.94 122 LYS A CA 1
ATOM 1015 C C . LYS A 1 122 ? 17.696 -12.160 -41.182 1.00 83.94 122 LYS A C 1
ATOM 1017 O O . LYS A 1 122 ? 17.125 -13.076 -40.607 1.00 83.94 122 LYS A O 1
ATOM 1022 N N . ARG A 1 123 ? 18.388 -11.228 -40.519 1.00 88.81 123 ARG A N 1
ATOM 1023 C CA . ARG A 1 123 ? 18.536 -11.200 -39.052 1.00 88.81 123 ARG A CA 1
ATOM 1024 C C . ARG A 1 123 ? 17.445 -10.395 -38.345 1.00 88.81 123 ARG A C 1
ATOM 1026 O O . ARG A 1 123 ? 17.319 -10.498 -37.129 1.00 88.81 123 ARG A O 1
ATOM 1033 N N . LYS A 1 124 ? 16.671 -9.579 -39.067 1.00 88.69 124 LYS A N 1
ATOM 1034 C CA . LYS A 1 124 ? 15.624 -8.710 -38.512 1.00 88.69 124 LYS A CA 1
ATOM 1035 C C . LYS A 1 124 ? 14.567 -9.553 -37.828 1.00 88.69 124 LYS A C 1
ATOM 1037 O O . LYS A 1 124 ? 14.250 -9.251 -36.688 1.00 88.69 124 LYS A O 1
ATOM 1042 N N . ASP A 1 125 ? 14.103 -10.626 -38.459 1.00 88.38 125 ASP A N 1
ATOM 1043 C CA . ASP A 1 125 ? 13.063 -11.483 -37.884 1.00 88.38 125 ASP A CA 1
ATOM 1044 C C . ASP A 1 125 ? 13.528 -12.155 -36.582 1.00 88.38 125 ASP A C 1
ATOM 1046 O O . ASP A 1 125 ? 12.802 -12.165 -35.587 1.00 88.38 125 ASP A O 1
ATOM 1050 N N . GLU A 1 126 ? 14.771 -12.640 -36.540 1.00 88.31 126 GLU A N 1
ATOM 1051 C CA . GLU A 1 126 ? 15.377 -13.224 -35.335 1.00 88.31 126 GLU A CA 1
ATOM 1052 C C . GLU A 1 126 ? 15.523 -12.184 -34.215 1.00 88.31 126 GLU A C 1
ATOM 1054 O O . GLU A 1 126 ? 15.111 -12.417 -33.074 1.00 88.31 126 GLU A O 1
ATOM 1059 N N . ILE A 1 127 ? 16.049 -11.003 -34.556 1.00 88.12 127 ILE A N 1
ATOM 1060 C CA . ILE A 1 127 ? 16.202 -9.877 -33.630 1.00 88.12 127 ILE A CA 1
ATOM 1061 C C . ILE A 1 127 ? 14.832 -9.416 -33.126 1.00 88.12 127 ILE A C 1
ATOM 1063 O O . ILE A 1 127 ? 14.667 -9.145 -31.939 1.00 88.12 127 ILE A O 1
ATOM 1067 N N . GLU A 1 128 ? 13.830 -9.334 -33.995 1.00 91.31 128 GLU A N 1
ATOM 1068 C CA . GLU A 1 128 ? 12.475 -8.942 -33.636 1.00 91.31 128 GLU A CA 1
ATOM 1069 C C . GLU A 1 128 ? 11.837 -9.932 -32.672 1.00 91.31 128 GLU A C 1
ATOM 1071 O O . GLU A 1 128 ? 11.207 -9.507 -31.703 1.00 91.31 128 GLU A O 1
ATOM 1076 N N . VAL A 1 129 ? 11.988 -11.235 -32.912 1.00 94.19 129 VAL A N 1
ATOM 1077 C CA . VAL A 1 129 ? 11.480 -12.272 -32.009 1.00 94.19 129 VAL A CA 1
ATOM 1078 C C . VAL A 1 129 ? 12.160 -12.168 -30.649 1.00 94.19 129 VAL A C 1
ATOM 1080 O O . VAL A 1 129 ? 11.480 -12.212 -29.624 1.00 94.19 129 VAL A O 1
ATOM 1083 N N . GLU A 1 130 ? 13.477 -11.977 -30.606 1.00 92.62 130 GLU A N 1
ATOM 1084 C CA . GLU A 1 130 ? 14.191 -11.848 -29.338 1.00 92.62 130 GLU A CA 1
ATOM 1085 C C . GLU A 1 130 ? 13.831 -10.554 -28.591 1.00 92.62 130 GLU A C 1
ATOM 1087 O O . GLU A 1 130 ? 13.607 -10.573 -27.379 1.00 92.62 130 GLU A O 1
ATOM 1092 N N . VAL A 1 131 ? 13.689 -9.433 -29.301 1.00 94.62 131 VAL A N 1
ATOM 1093 C CA . VAL A 1 131 ? 13.218 -8.170 -28.717 1.00 94.62 131 VAL A CA 1
ATOM 1094 C C . VAL A 1 131 ? 11.794 -8.322 -28.186 1.00 94.62 131 VAL A C 1
ATOM 1096 O O . VAL A 1 131 ? 11.529 -7.904 -27.058 1.00 94.62 131 VAL A O 1
ATOM 1099 N N . LYS A 1 132 ? 10.886 -8.952 -28.943 1.00 94.81 132 LYS A N 1
ATOM 1100 C CA . LYS A 1 132 ? 9.511 -9.234 -28.499 1.00 94.81 132 LYS A CA 1
ATOM 1101 C C . LYS A 1 132 ? 9.521 -10.092 -27.231 1.00 94.81 132 LYS A C 1
ATOM 1103 O O . LYS A 1 132 ? 8.885 -9.703 -26.256 1.00 94.81 132 LYS A O 1
ATOM 1108 N N . ARG A 1 133 ? 10.328 -11.159 -27.184 1.00 96.19 133 ARG A N 1
ATOM 1109 C CA . ARG A 1 133 ? 10.496 -12.005 -25.987 1.00 96.19 133 ARG A CA 1
ATOM 1110 C C . ARG A 1 133 ? 10.991 -11.220 -24.775 1.00 96.19 133 ARG A C 1
ATOM 1112 O O . ARG A 1 133 ? 10.355 -11.270 -23.728 1.00 96.19 133 ARG A O 1
ATOM 1119 N N . ARG A 1 134 ? 12.058 -10.426 -24.910 1.00 95.25 134 ARG A N 1
ATOM 1120 C CA . ARG A 1 134 ? 12.582 -9.605 -23.799 1.00 95.25 134 ARG A CA 1
ATOM 1121 C C . ARG A 1 134 ? 11.570 -8.562 -23.320 1.00 95.25 134 ARG A C 1
ATOM 1123 O O . ARG A 1 134 ? 11.479 -8.287 -22.126 1.00 95.25 134 ARG A O 1
ATOM 1130 N N . VAL A 1 135 ? 10.795 -7.978 -24.234 1.00 96.44 135 VAL A N 1
ATOM 1131 C CA . VAL A 1 135 ? 9.721 -7.035 -23.888 1.00 96.44 135 VAL A CA 1
ATOM 1132 C C . VAL A 1 135 ? 8.580 -7.744 -23.162 1.00 96.44 135 VAL A C 1
ATOM 1134 O O . VAL A 1 135 ? 8.058 -7.201 -22.192 1.00 96.44 135 VAL A O 1
ATOM 1137 N N . GLU A 1 136 ? 8.191 -8.942 -23.592 1.00 95.06 136 GLU A N 1
ATOM 1138 C CA . GLU A 1 136 ? 7.179 -9.754 -22.911 1.00 95.06 136 GLU A CA 1
ATOM 1139 C C . GLU A 1 136 ? 7.636 -10.195 -21.519 1.00 95.06 136 GLU A C 1
ATOM 1141 O O . GLU A 1 136 ? 6.866 -10.096 -20.569 1.00 95.06 136 GLU A O 1
ATOM 1146 N N . GLU A 1 137 ? 8.888 -10.617 -21.363 1.00 95.25 137 GLU A N 1
ATOM 1147 C CA . GLU A 1 137 ? 9.473 -10.949 -20.061 1.00 95.25 137 GLU A CA 1
ATOM 1148 C C . GLU A 1 137 ? 9.494 -9.737 -19.126 1.00 95.25 137 GLU A C 1
ATOM 1150 O O . GLU A 1 137 ? 9.072 -9.838 -17.973 1.00 95.25 137 GLU A O 1
ATOM 1155 N N . ALA A 1 138 ? 9.900 -8.568 -19.631 1.00 94.12 138 ALA A N 1
ATOM 1156 C CA . ALA A 1 138 ? 9.878 -7.327 -18.865 1.00 94.12 138 ALA A CA 1
ATOM 1157 C C . ALA A 1 138 ? 8.449 -6.909 -18.475 1.00 94.12 138 ALA A C 1
ATOM 1159 O O . ALA A 1 138 ? 8.223 -6.496 -17.336 1.00 94.12 138 ALA A O 1
ATOM 1160 N N . LYS A 1 139 ? 7.473 -7.049 -19.385 1.00 95.75 139 LYS A N 1
ATOM 1161 C CA . LYS A 1 139 ? 6.051 -6.806 -19.092 1.00 95.75 139 LYS A CA 1
ATOM 1162 C C . LYS A 1 139 ? 5.535 -7.761 -18.026 1.00 95.75 139 LYS A C 1
ATOM 1164 O O . LYS A 1 139 ? 4.963 -7.299 -17.051 1.00 95.75 139 LYS A O 1
ATOM 1169 N N . ARG A 1 140 ? 5.805 -9.063 -18.149 1.00 96.69 140 ARG A N 1
ATOM 1170 C CA . ARG A 1 140 ? 5.399 -10.073 -17.160 1.00 96.69 140 ARG A CA 1
ATOM 1171 C C . ARG A 1 140 ? 6.008 -9.810 -15.788 1.00 96.69 140 ARG A C 1
ATOM 1173 O O . ARG A 1 140 ? 5.327 -9.983 -14.784 1.00 96.69 140 ARG A O 1
ATOM 1180 N N . LEU A 1 141 ? 7.274 -9.396 -15.725 1.00 96.56 141 LEU A N 1
ATOM 1181 C CA . LEU A 1 141 ? 7.915 -9.030 -14.461 1.00 96.56 141 LEU A CA 1
ATOM 1182 C C . LEU A 1 141 ? 7.219 -7.817 -13.829 1.00 96.56 141 LEU A C 1
ATOM 1184 O O . LEU A 1 141 ? 6.883 -7.856 -12.649 1.00 96.56 141 LEU A O 1
ATOM 1188 N N . MET A 1 142 ? 6.968 -6.773 -14.622 1.00 92.06 142 MET A N 1
ATOM 1189 C CA . MET A 1 142 ? 6.264 -5.574 -14.165 1.00 92.06 142 MET A CA 1
ATOM 1190 C C . MET A 1 142 ? 4.830 -5.892 -13.718 1.00 92.06 142 MET A C 1
ATOM 1192 O O . MET A 1 142 ? 4.405 -5.424 -12.668 1.00 92.06 142 MET A O 1
ATOM 1196 N N . GLU A 1 143 ? 4.095 -6.702 -14.478 1.00 93.56 143 GLU A N 1
ATOM 1197 C CA . GLU A 1 143 ? 2.731 -7.128 -14.151 1.00 93.56 143 GLU A CA 1
ATOM 1198 C C . GLU A 1 143 ? 2.695 -7.931 -12.851 1.00 93.56 143 GLU A C 1
ATOM 1200 O O . GLU A 1 143 ? 1.863 -7.655 -11.993 1.00 93.56 143 GLU A O 1
ATOM 1205 N N . ARG A 1 144 ? 3.628 -8.871 -12.653 1.00 96.44 144 ARG A N 1
ATOM 1206 C CA . ARG A 1 144 ? 3.743 -9.622 -11.393 1.00 96.44 144 ARG A CA 1
ATOM 1207 C C . ARG A 1 144 ? 4.022 -8.706 -10.210 1.00 96.44 144 ARG A C 1
ATOM 1209 O O . ARG A 1 144 ? 3.328 -8.800 -9.207 1.00 96.44 144 ARG A O 1
ATOM 1216 N N . GLN A 1 145 ? 4.982 -7.791 -10.341 1.00 95.06 145 GLN A N 1
ATOM 1217 C CA . GLN A 1 145 ? 5.289 -6.820 -9.287 1.00 95.06 145 GLN A CA 1
ATOM 1218 C C . GLN A 1 145 ? 4.077 -5.939 -8.963 1.00 95.06 145 GLN A C 1
ATOM 1220 O O . GLN A 1 145 ? 3.757 -5.739 -7.795 1.00 95.06 145 GLN A O 1
ATOM 1225 N N . MET A 1 146 ? 3.359 -5.467 -9.984 1.00 93.44 146 MET A N 1
ATOM 1226 C CA . MET A 1 146 ? 2.151 -4.665 -9.805 1.00 93.44 146 MET A CA 1
ATOM 1227 C C . MET A 1 146 ? 1.030 -5.455 -9.115 1.00 93.44 146 MET A C 1
ATOM 1229 O O . MET A 1 146 ? 0.369 -4.923 -8.225 1.00 93.44 146 MET A O 1
ATOM 1233 N N . LEU A 1 147 ? 0.816 -6.719 -9.494 1.00 95.44 147 LEU A N 1
ATOM 1234 C CA . LEU A 1 147 ? -0.173 -7.587 -8.853 1.00 95.44 147 LEU A CA 1
ATOM 1235 C C . LEU A 1 147 ? 0.192 -7.875 -7.394 1.00 95.44 147 LEU A C 1
ATOM 1237 O O . LEU A 1 147 ? -0.658 -7.714 -6.525 1.00 95.44 147 LEU A O 1
ATOM 1241 N N . GLU A 1 148 ? 1.451 -8.206 -7.104 1.00 95.62 148 GLU A N 1
ATOM 1242 C CA . GLU A 1 148 ? 1.926 -8.418 -5.732 1.00 95.62 148 GLU A CA 1
ATOM 1243 C C . GLU A 1 148 ? 1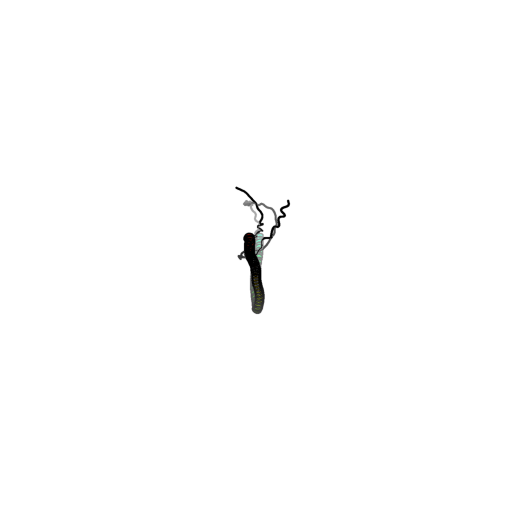.771 -7.161 -4.864 1.00 95.62 148 GLU A C 1
ATOM 1245 O O . GLU A 1 148 ? 1.409 -7.250 -3.690 1.00 95.62 148 GLU A O 1
ATOM 1250 N N . GLU A 1 149 ? 2.043 -5.976 -5.413 1.00 94.31 149 GLU A N 1
ATOM 1251 C CA . GLU A 1 149 ? 1.831 -4.709 -4.710 1.00 94.31 149 GLU A CA 1
ATOM 1252 C C . GLU A 1 149 ? 0.346 -4.464 -4.418 1.00 94.31 149 GLU A C 1
ATOM 1254 O O . GLU A 1 149 ? 0.003 -4.068 -3.302 1.00 94.31 149 GLU A O 1
ATOM 1259 N N . LEU A 1 150 ? -0.541 -4.742 -5.376 1.00 95.12 150 LEU A N 1
ATOM 1260 C CA . LEU A 1 150 ? -1.989 -4.622 -5.186 1.00 95.12 150 LEU A CA 1
ATOM 1261 C C . LEU A 1 150 ? -2.525 -5.628 -4.162 1.00 95.12 150 LEU A C 1
ATOM 1263 O O . LEU A 1 150 ? -3.353 -5.268 -3.325 1.00 95.12 150 LEU A O 1
ATOM 1267 N N . GLU A 1 151 ? -2.053 -6.872 -4.190 1.00 94.00 151 GLU A N 1
ATOM 1268 C CA . GLU A 1 151 ? -2.424 -7.895 -3.209 1.00 94.00 151 GLU A CA 1
ATOM 1269 C C . GLU A 1 151 ? -1.958 -7.518 -1.804 1.00 94.00 151 GLU A C 1
ATOM 1271 O O . GLU A 1 151 ? -2.746 -7.591 -0.861 1.00 94.00 151 GLU A O 1
ATOM 1276 N N . LYS A 1 152 ? -0.722 -7.023 -1.659 1.00 96.44 152 LYS A N 1
ATOM 1277 C CA . LYS A 1 152 ? -0.212 -6.511 -0.378 1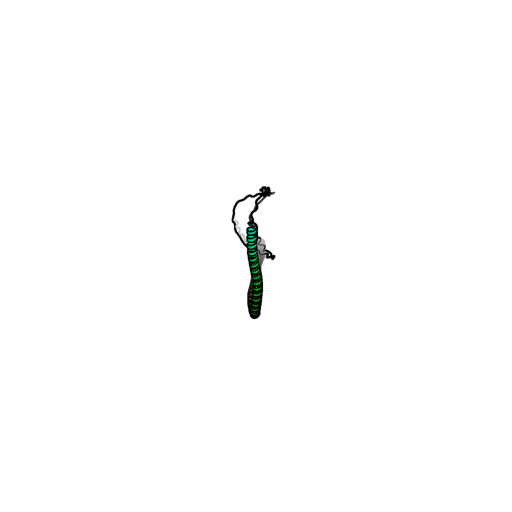.00 96.44 152 LYS A CA 1
ATOM 1278 C C . LYS A 1 152 ? -1.034 -5.333 0.130 1.00 96.44 152 LYS A C 1
ATOM 1280 O O . LYS A 1 152 ? -1.337 -5.281 1.318 1.00 96.44 152 LYS A O 1
ATOM 1285 N N . GLN A 1 153 ? -1.416 -4.405 -0.746 1.00 94.06 153 GLN A N 1
ATOM 1286 C CA . GLN A 1 153 ? -2.269 -3.276 -0.371 1.00 94.06 153 GLN A CA 1
ATOM 1287 C C . GLN A 1 153 ? -3.651 -3.739 0.095 1.00 94.06 153 GLN A C 1
ATOM 1289 O O . GLN A 1 153 ? -4.102 -3.307 1.152 1.00 94.06 153 GLN A O 1
ATOM 1294 N N . ARG A 1 154 ? -4.293 -4.661 -0.633 1.00 95.88 154 ARG A N 1
ATOM 1295 C CA . ARG A 1 154 ? -5.585 -5.240 -0.231 1.00 95.88 154 ARG A CA 1
ATOM 1296 C C . ARG A 1 154 ? -5.490 -5.992 1.093 1.00 95.88 154 ARG A C 1
ATOM 1298 O O . ARG A 1 154 ? -6.350 -5.822 1.949 1.00 95.88 154 ARG A O 1
ATOM 1305 N N . ALA A 1 155 ? -4.448 -6.800 1.279 1.00 94.94 155 ALA A N 1
ATOM 1306 C CA . ALA A 1 155 ? -4.222 -7.525 2.524 1.00 94.94 155 ALA A CA 1
ATOM 1307 C C . ALA A 1 155 ? -4.015 -6.560 3.701 1.00 94.94 155 ALA A C 1
ATOM 1309 O O . ALA A 1 155 ? -4.640 -6.733 4.744 1.00 94.94 155 ALA A O 1
ATOM 1310 N N . ALA A 1 156 ? -3.213 -5.509 3.513 1.00 95.81 156 ALA A N 1
ATOM 1311 C CA . ALA A 1 156 ? -2.991 -4.482 4.526 1.00 95.81 156 ALA A CA 1
ATOM 1312 C C . ALA A 1 156 ? -4.268 -3.691 4.849 1.00 95.81 156 ALA A C 1
ATOM 1314 O O . ALA A 1 156 ? -4.505 -3.354 6.007 1.00 95.81 156 ALA A O 1
ATOM 1315 N N . GLU A 1 157 ? -5.109 -3.406 3.852 1.00 94.44 157 GLU A N 1
ATOM 1316 C CA . GLU A 1 157 ? -6.395 -2.740 4.062 1.00 94.44 157 GLU A CA 1
ATOM 1317 C C . GLU A 1 157 ? -7.364 -3.621 4.857 1.00 94.44 157 GLU A C 1
ATOM 1319 O O . GLU A 1 157 ? -7.945 -3.157 5.838 1.00 94.44 157 GLU A O 1
ATOM 1324 N N . LEU A 1 158 ? -7.489 -4.900 4.494 1.00 95.56 158 LEU A N 1
ATOM 1325 C CA . LEU A 1 158 ? -8.311 -5.861 5.232 1.00 95.56 158 LEU A CA 1
ATOM 1326 C C . LEU A 1 158 ? -7.799 -6.065 6.659 1.00 95.56 158 LEU A C 1
ATOM 1328 O O . LEU A 1 158 ? -8.592 -6.119 7.594 1.00 95.56 158 LEU A O 1
ATOM 1332 N N . GLU A 1 159 ? -6.484 -6.147 6.854 1.00 95.38 159 GLU A N 1
ATOM 1333 C CA . GLU A 1 159 ? -5.893 -6.255 8.186 1.00 95.38 159 GLU A CA 1
ATOM 1334 C C . GLU A 1 159 ? -6.142 -4.986 9.011 1.00 95.38 159 GLU A C 1
ATOM 1336 O O . GLU A 1 159 ? -6.514 -5.071 10.179 1.00 95.38 159 GLU A O 1
ATOM 1341 N N . ALA A 1 160 ? -6.012 -3.802 8.409 1.00 95.06 160 ALA A N 1
ATOM 1342 C CA . ALA A 1 160 ? -6.324 -2.544 9.077 1.00 95.06 160 ALA A CA 1
ATOM 1343 C C . ALA A 1 160 ? -7.810 -2.443 9.455 1.00 95.06 160 ALA A C 1
ATOM 1345 O O . ALA A 1 160 ? -8.130 -1.945 10.534 1.00 95.06 160 ALA A O 1
ATOM 1346 N N . GLN A 1 161 ? -8.718 -2.922 8.599 1.00 94.12 161 GLN A N 1
ATOM 1347 C CA . GLN A 1 161 ? -10.146 -3.005 8.911 1.00 94.12 161 GLN A CA 1
ATOM 1348 C C . GLN A 1 161 ? -10.412 -3.987 10.055 1.00 94.12 161 GLN A C 1
ATOM 1350 O O . GLN A 1 161 ? -11.095 -3.618 11.006 1.00 94.12 161 GLN A O 1
ATOM 1355 N N . ARG A 1 162 ? -9.810 -5.184 10.026 1.00 95.56 162 ARG A N 1
ATOM 1356 C CA . ARG A 1 162 ? -9.927 -6.172 11.113 1.00 95.56 162 ARG A CA 1
ATOM 1357 C C . ARG A 1 162 ? -9.422 -5.627 12.442 1.00 95.56 162 ARG A C 1
ATOM 1359 O O . ARG A 1 162 ? -10.120 -5.738 13.438 1.00 95.56 162 ARG A O 1
ATOM 1366 N N . ARG A 1 163 ? -8.259 -4.969 12.458 1.00 95.69 163 ARG A N 1
ATOM 1367 C CA . ARG A 1 163 ? -7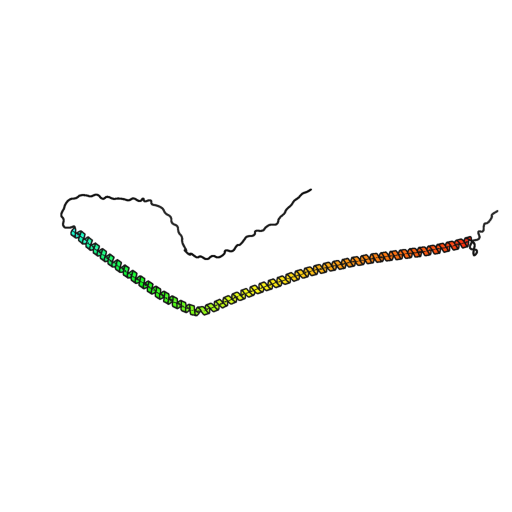.716 -4.342 13.675 1.00 95.69 163 ARG A CA 1
ATOM 1368 C C . ARG A 1 163 ? -8.662 -3.283 14.241 1.00 95.69 163 ARG A C 1
ATOM 1370 O O . ARG A 1 163 ? -8.885 -3.253 15.445 1.00 95.69 163 ARG A O 1
ATOM 1377 N N . LYS A 1 164 ? -9.250 -2.442 13.384 1.00 96.25 164 LYS A N 1
ATOM 1378 C CA . LYS A 1 164 ? -10.256 -1.456 13.812 1.00 96.25 164 LYS A CA 1
ATOM 1379 C C . LYS A 1 164 ? -11.509 -2.125 14.369 1.00 96.25 164 LYS A C 1
ATOM 1381 O O . LYS A 1 164 ? -12.004 -1.696 15.404 1.00 96.25 164 LYS A O 1
ATOM 1386 N N . GLU A 1 165 ? -12.004 -3.169 13.710 1.00 94.19 165 GLU A N 1
ATOM 1387 C CA . GLU A 1 165 ? -13.168 -3.919 14.183 1.00 94.19 165 GLU A CA 1
ATOM 1388 C C . GLU A 1 165 ? -12.890 -4.589 15.535 1.00 94.19 165 GLU A C 1
ATOM 1390 O O . GLU A 1 165 ? -13.717 -4.507 16.436 1.00 94.19 165 GLU A O 1
ATOM 1395 N N . GLU A 1 166 ? -11.719 -5.198 15.720 1.00 95.50 166 GLU A N 1
ATOM 1396 C CA . GLU A 1 166 ? -11.305 -5.788 16.996 1.00 95.50 166 GLU A CA 1
ATOM 1397 C C . GLU A 1 166 ? -11.187 -4.739 18.106 1.00 95.50 166 GLU A C 1
ATOM 1399 O O . GLU A 1 166 ? -11.624 -4.985 19.228 1.00 95.50 166 GLU A O 1
ATOM 1404 N N . GLU A 1 167 ? -10.630 -3.561 17.818 1.00 94.38 167 GLU A N 1
ATOM 1405 C CA . GLU A 1 167 ? -10.589 -2.453 18.776 1.00 94.38 167 GLU A CA 1
ATOM 1406 C C . GLU A 1 167 ? -11.992 -1.953 19.139 1.00 94.38 167 GLU A C 1
ATOM 1408 O O . GLU A 1 167 ? -12.259 -1.660 20.305 1.00 94.38 167 GLU A O 1
ATOM 1413 N N . GLU A 1 168 ? -12.903 -1.850 18.169 1.00 94.50 168 GLU A N 1
ATOM 1414 C CA . GLU A 1 168 ? -14.297 -1.490 18.434 1.00 94.50 168 GLU A CA 1
ATOM 1415 C C . GLU A 1 168 ? -15.027 -2.567 19.234 1.00 94.50 168 GLU A C 1
ATOM 1417 O O . GLU A 1 168 ? -15.771 -2.230 20.154 1.00 94.50 168 GLU A O 1
ATOM 1422 N N . ARG A 1 169 ? -14.802 -3.848 18.927 1.00 96.69 169 ARG A N 1
ATOM 1423 C CA . ARG A 1 169 ? -15.359 -4.971 19.689 1.00 96.69 169 ARG A CA 1
ATOM 1424 C C . ARG A 1 169 ? -14.870 -4.947 21.130 1.00 96.69 169 ARG A C 1
ATOM 1426 O O . ARG A 1 169 ? -15.706 -4.946 22.022 1.00 96.69 169 ARG A O 1
ATOM 1433 N N . LYS A 1 170 ? -13.564 -4.793 21.363 1.00 96.56 170 LYS A N 1
ATOM 1434 C CA . LYS A 1 170 ? -13.000 -4.665 22.719 1.00 96.56 170 LYS A CA 1
ATOM 1435 C C . LYS A 1 170 ? -13.608 -3.496 23.484 1.00 96.56 170 LYS A C 1
ATOM 1437 O O . LYS A 1 170 ? -14.026 -3.668 24.618 1.00 96.56 170 LYS A O 1
ATOM 1442 N N . LYS A 1 171 ? -13.748 -2.325 22.853 1.00 96.38 171 LYS A N 1
ATOM 1443 C CA . LYS A 1 171 ? -14.414 -1.170 23.484 1.00 96.38 171 LYS A CA 1
ATOM 1444 C C . LYS A 1 171 ? -15.875 -1.461 23.829 1.00 96.38 171 LYS A C 1
ATOM 1446 O O . LYS A 1 171 ? -16.350 -1.012 24.864 1.00 96.38 171 LYS A O 1
ATOM 1451 N N . ARG A 1 172 ? -16.605 -2.180 22.970 1.00 96.50 172 ARG A N 1
ATOM 1452 C CA . ARG A 1 172 ? -17.995 -2.579 23.246 1.00 96.50 172 ARG A CA 1
ATOM 1453 C C . ARG A 1 172 ? -18.071 -3.578 24.395 1.00 96.50 172 ARG A C 1
ATOM 1455 O O . ARG A 1 172 ? -18.892 -3.377 25.277 1.00 96.50 172 ARG A O 1
ATOM 1462 N N . GLU A 1 173 ? -17.201 -4.581 24.409 1.00 95.94 173 GLU A N 1
ATOM 1463 C CA . GLU A 1 173 ? -17.102 -5.567 25.491 1.00 95.94 173 GLU A CA 1
ATOM 1464 C C . GLU A 1 173 ? -16.736 -4.900 26.825 1.00 95.94 173 GLU A C 1
ATOM 1466 O O . GLU A 1 173 ? -17.356 -5.181 27.845 1.00 95.94 173 GLU A O 1
ATOM 1471 N N . GLU A 1 174 ? -15.788 -3.959 26.825 1.00 96.12 174 GLU A N 1
ATOM 1472 C CA . GLU A 1 174 ? -15.429 -3.167 28.009 1.00 96.12 174 GLU A CA 1
ATOM 1473 C C . GLU A 1 174 ? -16.614 -2.334 28.514 1.00 96.12 174 GLU A C 1
ATOM 1475 O O . GLU A 1 174 ? -16.895 -2.308 29.713 1.00 96.12 174 GLU A O 1
ATOM 1480 N N . LEU A 1 175 ? -17.342 -1.670 27.611 1.00 95.81 175 LEU A N 1
ATOM 1481 C CA . LEU A 1 175 ? -18.542 -0.915 27.972 1.00 95.81 175 LEU A CA 1
ATOM 1482 C C . LEU A 1 175 ? -19.646 -1.828 28.512 1.00 95.81 175 LEU A C 1
ATOM 1484 O O . LEU A 1 175 ? -20.287 -1.482 29.501 1.00 95.81 175 LEU A O 1
ATOM 1488 N N . GLU A 1 176 ? -19.862 -2.988 27.898 1.00 95.56 176 GLU A N 1
ATOM 1489 C CA . GLU A 1 176 ? -20.841 -3.973 28.352 1.00 95.56 176 GLU A CA 1
ATOM 1490 C C . GLU A 1 176 ? -20.482 -4.516 29.740 1.00 95.56 176 GLU A C 1
ATOM 1492 O O . GLU A 1 176 ? -21.340 -4.550 30.621 1.00 95.56 176 GLU A O 1
ATOM 1497 N N . ALA A 1 177 ? -19.209 -4.831 29.986 1.00 97.38 177 ALA A N 1
ATOM 1498 C CA . ALA A 1 177 ? -18.725 -5.244 31.299 1.00 97.38 177 ALA A CA 1
ATOM 1499 C C . ALA A 1 177 ? -18.980 -4.165 32.367 1.00 97.38 177 ALA A C 1
ATOM 1501 O O . ALA A 1 177 ? -19.502 -4.469 33.442 1.00 97.38 177 ALA A O 1
ATOM 1502 N N . ILE A 1 178 ? -18.701 -2.894 32.055 1.00 96.44 178 ILE A N 1
ATOM 1503 C CA . ILE A 1 178 ? -18.990 -1.766 32.955 1.00 96.44 178 ILE A CA 1
ATOM 1504 C C . ILE A 1 178 ? -20.496 -1.650 33.224 1.00 96.44 178 ILE A C 1
ATOM 1506 O O . ILE A 1 178 ? -20.900 -1.412 34.364 1.00 96.44 178 ILE A O 1
ATOM 1510 N N . MET A 1 179 ? -21.336 -1.818 32.200 1.00 94.00 179 MET A N 1
ATOM 1511 C CA . MET A 1 179 ? -22.792 -1.767 32.353 1.00 94.00 179 MET A CA 1
ATOM 1512 C C . MET A 1 179 ? -23.311 -2.910 33.227 1.00 94.00 179 MET A C 1
ATOM 1514 O O . MET A 1 179 ? -24.151 -2.672 34.093 1.00 94.00 179 MET A O 1
ATOM 1518 N N . ILE A 1 180 ? -22.783 -4.124 33.060 1.00 96.38 180 ILE A N 1
ATOM 1519 C CA . ILE A 1 180 ? -23.122 -5.279 33.899 1.00 96.38 180 ILE A CA 1
ATOM 1520 C C . ILE A 1 180 ? -22.722 -5.018 35.353 1.00 96.38 180 ILE A C 1
ATOM 1522 O O . ILE A 1 180 ? -23.532 -5.216 36.257 1.00 96.38 180 ILE A O 1
ATOM 1526 N N . GLU A 1 181 ? -21.504 -4.530 35.601 1.00 96.38 181 GLU A N 1
ATOM 1527 C CA . GLU A 1 181 ? -21.066 -4.191 36.957 1.00 96.38 181 GLU A CA 1
ATOM 1528 C C . GLU A 1 181 ? -21.910 -3.078 37.587 1.00 96.38 181 GLU A C 1
ATOM 1530 O O . GLU A 1 181 ? -22.193 -3.120 38.786 1.00 96.38 181 GLU A O 1
ATOM 1535 N N . ASN A 1 182 ? -22.318 -2.078 36.804 1.00 96.88 182 ASN A N 1
ATOM 1536 C CA . ASN A 1 182 ? -23.174 -0.997 37.282 1.00 96.88 182 ASN A CA 1
ATOM 1537 C C . ASN A 1 182 ? -24.569 -1.520 37.644 1.00 96.88 182 ASN A C 1
ATOM 1539 O O . ASN A 1 182 ? -25.027 -1.309 38.767 1.00 96.88 182 ASN A O 1
ATOM 1543 N N . ASN A 1 183 ? -25.189 -2.291 36.750 1.00 96.06 183 ASN A N 1
ATOM 1544 C CA . ASN A 1 183 ? -26.480 -2.927 37.002 1.00 96.06 183 ASN A CA 1
ATOM 1545 C C . ASN A 1 183 ? -26.426 -3.818 38.243 1.00 96.06 183 ASN A C 1
ATOM 1547 O O . ASN A 1 183 ? -27.287 -3.707 39.109 1.00 96.06 183 ASN A O 1
ATOM 1551 N N . ARG A 1 184 ? -25.363 -4.611 38.406 1.00 97.25 184 ARG A N 1
ATOM 1552 C CA . ARG A 1 184 ? -25.161 -5.430 39.604 1.00 97.25 184 ARG A CA 1
ATOM 1553 C C . ARG A 1 184 ? -25.075 -4.587 40.877 1.00 97.25 184 ARG A C 1
ATOM 1555 O O . ARG A 1 184 ? -25.683 -4.939 41.882 1.00 97.25 184 ARG A O 1
ATOM 1562 N N . LYS A 1 185 ? -24.360 -3.457 40.855 1.00 97.38 185 LYS A N 1
ATOM 1563 C CA . LYS A 1 185 ? -24.297 -2.534 42.005 1.00 97.38 185 LYS A CA 1
ATOM 1564 C C . LYS A 1 185 ? -25.662 -1.921 42.317 1.00 97.38 185 LYS A C 1
ATOM 1566 O O . LYS A 1 185 ? -25.992 -1.763 43.491 1.00 97.38 185 LYS A O 1
ATOM 1571 N N . ILE A 1 186 ? -26.450 -1.593 41.293 1.00 96.38 186 ILE A N 1
ATOM 1572 C CA . ILE A 1 186 ? -27.819 -1.090 41.457 1.00 96.38 186 ILE A CA 1
ATOM 1573 C C . ILE A 1 186 ? -28.706 -2.169 42.083 1.00 96.38 186 ILE A C 1
ATOM 1575 O O . ILE A 1 186 ? -29.389 -1.884 43.063 1.00 96.38 186 ILE A O 1
ATOM 1579 N N . GLU A 1 187 ? -28.666 -3.399 41.575 1.00 96.12 187 GLU A N 1
ATOM 1580 C CA . GLU A 1 187 ? -29.430 -4.529 42.114 1.00 96.12 187 GLU A CA 1
ATOM 1581 C C . GLU A 1 187 ? -29.042 -4.835 43.564 1.00 96.12 187 GLU A C 1
ATOM 1583 O O . GLU A 1 187 ? -29.910 -4.990 44.421 1.00 96.12 187 GLU A O 1
ATOM 1588 N N . GLU A 1 188 ? -27.745 -4.865 43.878 1.00 96.69 188 GLU A N 1
ATOM 1589 C CA . GLU A 1 188 ? -27.259 -5.066 45.245 1.00 96.69 188 GLU A CA 1
ATOM 1590 C C . GLU A 1 188 ? -27.697 -3.927 46.180 1.00 96.69 188 GLU A C 1
ATOM 1592 O O . GLU A 1 188 ? -28.081 -4.183 47.324 1.00 96.69 188 GLU A O 1
ATOM 1597 N N . ALA A 1 189 ? -27.688 -2.676 45.711 1.00 96.38 189 ALA A N 1
ATOM 1598 C CA . ALA A 1 189 ? -28.182 -1.536 46.481 1.00 96.38 189 ALA A CA 1
ATOM 1599 C C . ALA A 1 189 ? -29.700 -1.610 46.708 1.00 96.38 189 ALA A C 1
ATOM 1601 O O . ALA A 1 189 ? -30.160 -1.424 47.834 1.00 96.38 189 ALA A O 1
ATOM 1602 N N . GLN A 1 190 ? -30.478 -1.936 45.674 1.00 95.12 190 GLN A N 1
ATOM 1603 C CA . GLN A 1 190 ? -31.926 -2.135 45.782 1.00 95.12 190 GLN A CA 1
ATOM 1604 C C . GLN A 1 190 ? -32.265 -3.282 46.735 1.00 95.12 190 GLN A C 1
ATOM 1606 O O . GLN A 1 190 ? -33.158 -3.143 47.568 1.00 95.12 190 GLN A O 1
ATOM 1611 N N . ARG A 1 191 ? -31.517 -4.388 46.670 1.00 97.00 191 ARG A N 1
ATOM 1612 C CA . ARG A 1 191 ? -31.678 -5.525 47.577 1.00 97.00 191 ARG A CA 1
ATOM 1613 C C . ARG A 1 191 ? -31.402 -5.136 49.027 1.00 97.00 191 ARG A C 1
ATOM 1615 O O . ARG A 1 191 ? -32.199 -5.477 49.892 1.00 97.00 191 ARG A O 1
ATOM 1622 N N . LYS A 1 192 ? -30.330 -4.384 49.296 1.00 97.31 192 LYS A N 1
ATOM 1623 C CA . LYS A 1 192 ? -30.034 -3.876 50.647 1.00 97.31 192 LYS A CA 1
ATOM 1624 C C . LYS A 1 192 ? -31.139 -2.964 51.171 1.00 97.31 192 LYS A C 1
ATOM 1626 O O . LYS A 1 192 ? -31.579 -3.148 52.299 1.00 97.31 192 LYS A O 1
ATOM 1631 N N . LEU A 1 193 ? -31.629 -2.036 50.346 1.00 94.69 193 LEU A N 1
ATOM 1632 C CA . LEU A 1 193 ? -32.743 -1.160 50.719 1.00 94.69 193 LEU A CA 1
ATOM 1633 C C . LEU A 1 193 ? -34.018 -1.960 51.019 1.00 94.69 193 LEU A C 1
ATOM 1635 O O . LEU A 1 193 ? -34.703 -1.672 51.996 1.00 94.69 193 LEU A O 1
ATOM 1639 N N . ALA A 1 194 ? -34.324 -2.986 50.221 1.00 95.69 194 ALA A N 1
ATOM 1640 C CA . ALA A 1 194 ? -35.462 -3.868 50.468 1.00 95.69 194 ALA A CA 1
ATOM 1641 C C . ALA A 1 194 ? -35.294 -4.680 51.766 1.00 95.69 194 ALA A C 1
ATOM 1643 O O . ALA A 1 194 ? -36.239 -4.800 52.544 1.00 95.69 194 ALA A O 1
ATOM 1644 N N . GLU A 1 195 ? -34.093 -5.198 52.037 1.00 95.06 195 GLU A N 1
ATOM 1645 C CA . GLU A 1 195 ? -33.775 -5.903 53.285 1.00 95.06 195 GLU A CA 1
ATOM 1646 C C . GLU A 1 195 ? -33.888 -4.979 54.511 1.00 95.06 195 GLU A C 1
ATOM 1648 O O . GLU A 1 195 ? -34.406 -5.395 55.547 1.00 95.06 195 GLU A O 1
ATOM 1653 N N . GLU A 1 196 ? -33.453 -3.721 54.411 1.00 94.62 196 GLU A N 1
ATOM 1654 C CA . GLU A 1 196 ? -33.611 -2.715 55.471 1.00 94.62 196 GLU A CA 1
ATOM 1655 C C . GLU A 1 196 ? -35.080 -2.349 55.710 1.00 94.62 196 GLU A C 1
ATOM 1657 O O . GLU A 1 196 ? -35.522 -2.303 56.860 1.00 94.62 196 GLU A O 1
ATOM 1662 N N . GLN A 1 197 ? -35.862 -2.151 54.644 1.00 95.00 197 GLN A N 1
ATOM 1663 C CA . GLN A 1 197 ? -37.305 -1.918 54.754 1.00 95.00 197 GLN A CA 1
ATOM 1664 C C . GLN A 1 197 ? -38.014 -3.092 55.434 1.00 95.00 197 GLN A C 1
ATOM 1666 O O . GLN A 1 197 ? -38.859 -2.882 56.305 1.00 95.00 197 GLN A O 1
ATOM 1671 N N . LEU A 1 198 ? -37.649 -4.327 55.082 1.00 95.25 198 LEU A N 1
ATOM 1672 C CA . LEU A 1 198 ? -38.227 -5.526 55.680 1.00 95.25 198 LEU A CA 1
ATOM 1673 C C . LEU A 1 198 ? -37.872 -5.638 57.171 1.00 95.25 198 LEU A C 1
ATOM 1675 O O . LEU A 1 198 ? -38.766 -5.873 57.984 1.00 95.25 198 LEU A O 1
ATOM 1679 N N . LYS A 1 199 ? -36.615 -5.371 57.554 1.00 95.19 199 LYS A N 1
ATOM 1680 C CA . LYS A 1 199 ? -36.193 -5.316 58.968 1.00 95.19 199 LYS A CA 1
ATOM 1681 C C . LYS A 1 199 ? -36.959 -4.263 59.763 1.00 95.19 199 LYS A C 1
ATOM 1683 O O . LYS A 1 199 ? -37.413 -4.554 60.864 1.00 95.19 199 LYS A O 1
ATOM 1688 N N . LEU A 1 200 ? -37.154 -3.069 59.203 1.00 94.31 200 LEU A N 1
ATOM 1689 C CA . LEU A 1 200 ? -37.919 -2.009 59.862 1.00 94.31 200 LEU A CA 1
ATOM 1690 C C . LEU A 1 200 ? -39.370 -2.441 60.122 1.00 94.31 200 LEU A C 1
ATOM 1692 O O . LEU A 1 200 ? -39.905 -2.199 61.202 1.00 94.31 200 LEU A O 1
ATOM 1696 N N . VAL A 1 201 ? -40.008 -3.106 59.154 1.00 94.94 201 VAL A N 1
ATOM 1697 C CA . VAL A 1 201 ? -41.371 -3.639 59.314 1.00 94.94 201 VAL A CA 1
ATOM 1698 C C . VAL A 1 201 ? -41.411 -4.749 60.370 1.00 94.94 201 VAL A C 1
ATOM 1700 O O . VAL A 1 201 ? -42.326 -4.778 61.196 1.00 94.94 201 VAL A O 1
ATOM 1703 N N . GLU A 1 202 ? -40.419 -5.640 60.399 1.00 94.12 202 GLU A N 1
ATOM 1704 C CA . GLU A 1 202 ? -40.298 -6.664 61.444 1.00 94.12 202 GLU A CA 1
ATOM 1705 C C . GLU A 1 202 ? -40.105 -6.056 62.840 1.00 94.12 202 GLU A C 1
ATOM 1707 O O . GLU A 1 202 ? -40.724 -6.513 63.803 1.00 94.12 202 GLU A O 1
ATOM 1712 N N . GLU A 1 203 ? -39.287 -5.011 62.968 1.00 94.19 203 GLU A N 1
ATOM 1713 C CA . GLU A 1 203 ? -39.097 -4.276 64.220 1.00 94.19 203 GLU A CA 1
ATOM 1714 C C . GLU A 1 203 ? -40.382 -3.575 64.663 1.00 94.19 203 GLU A C 1
ATOM 1716 O O . GLU A 1 203 ? -40.778 -3.700 65.823 1.00 94.19 203 GLU A O 1
ATOM 1721 N N . GLN A 1 204 ? -41.090 -2.909 63.746 1.00 93.62 204 GLN A N 1
ATOM 1722 C CA . GLN A 1 204 ? -42.403 -2.326 64.031 1.00 93.62 204 GLN A CA 1
ATOM 1723 C C . GLN A 1 204 ? -43.393 -3.391 64.514 1.00 93.62 204 GLN A C 1
ATOM 1725 O O . GLN A 1 204 ? -44.103 -3.170 65.497 1.00 93.62 204 GLN A O 1
ATOM 1730 N N . ARG A 1 205 ? -43.404 -4.573 63.883 1.00 94.56 205 ARG A N 1
ATOM 1731 C CA . ARG A 1 205 ? -44.240 -5.703 64.303 1.00 94.56 205 ARG A CA 1
ATOM 1732 C C . ARG A 1 205 ? -43.880 -6.188 65.711 1.00 94.56 205 ARG A C 1
ATOM 1734 O O . ARG A 1 205 ? -44.785 -6.362 66.522 1.00 94.56 205 ARG A O 1
ATOM 1741 N N . LYS A 1 206 ? -42.591 -6.350 66.031 1.00 95.19 206 LYS A N 1
ATOM 1742 C CA . LYS A 1 206 ? -42.126 -6.734 67.380 1.00 95.19 206 LYS A CA 1
ATOM 1743 C C . LYS A 1 206 ? -42.485 -5.688 68.433 1.00 95.19 206 LYS A C 1
ATOM 1745 O O . LYS A 1 206 ? -42.900 -6.046 69.529 1.00 95.19 206 LYS A O 1
ATOM 1750 N N . MET A 1 207 ? -42.362 -4.403 68.105 1.00 92.25 207 MET A N 1
ATOM 1751 C CA . MET A 1 207 ? -42.743 -3.313 69.005 1.00 92.25 207 MET A CA 1
ATOM 1752 C C . MET A 1 207 ? -44.247 -3.300 69.281 1.00 92.25 207 MET A C 1
ATOM 1754 O O . MET A 1 207 ? -44.654 -3.064 70.416 1.00 92.25 207 MET A O 1
ATOM 1758 N N . LEU A 1 208 ? -45.078 -3.564 68.269 1.00 93.00 208 LEU A N 1
ATOM 1759 C CA . LEU A 1 208 ? -46.524 -3.703 68.449 1.00 93.00 208 LEU A CA 1
ATOM 1760 C C . LEU A 1 208 ? -46.873 -4.927 69.300 1.00 93.00 208 LEU A C 1
ATOM 1762 O O . LEU A 1 208 ? -47.686 -4.805 70.211 1.00 93.00 208 LEU A O 1
ATOM 1766 N N . GLU A 1 209 ? -46.222 -6.068 69.064 1.00 93.06 209 GLU A N 1
ATOM 1767 C CA . GLU A 1 209 ? -46.400 -7.270 69.886 1.00 93.06 209 GLU A CA 1
ATOM 1768 C C . GLU A 1 209 ? -45.991 -7.018 71.347 1.00 93.06 209 GLU A C 1
ATOM 1770 O O . GLU A 1 209 ? -46.730 -7.357 72.268 1.00 93.06 209 GLU A O 1
ATOM 1775 N N . ALA A 1 210 ? -44.854 -6.356 71.580 1.00 92.38 210 ALA A N 1
ATOM 1776 C CA . ALA A 1 210 ? -44.400 -5.991 72.921 1.00 92.38 210 ALA A CA 1
ATOM 1777 C C . ALA A 1 210 ? -45.363 -5.013 73.613 1.00 92.38 210 ALA A C 1
ATOM 1779 O O . ALA A 1 210 ? -45.640 -5.167 74.801 1.00 92.38 210 ALA A O 1
ATOM 1780 N N . LYS A 1 211 ? -45.912 -4.036 72.877 1.00 92.94 211 LYS A N 1
ATOM 1781 C CA . LYS A 1 211 ? -46.943 -3.125 73.397 1.00 92.94 211 LYS A CA 1
ATOM 1782 C C . LYS A 1 211 ? -48.216 -3.866 73.790 1.00 92.94 211 LYS A C 1
ATOM 1784 O O . LYS A 1 211 ? -48.737 -3.599 74.864 1.00 92.94 211 LYS A O 1
ATOM 1789 N N . GLN A 1 212 ? -48.687 -4.797 72.959 1.00 90.56 212 GLN A N 1
ATOM 1790 C CA . GLN A 1 212 ? -49.866 -5.611 73.269 1.00 90.56 212 GLN A CA 1
ATOM 1791 C C . GLN A 1 212 ? -49.640 -6.467 74.517 1.00 90.56 212 GLN A C 1
ATOM 1793 O O . GLN A 1 212 ? -50.487 -6.472 75.403 1.00 90.56 212 GLN A O 1
ATOM 1798 N N . ARG A 1 213 ? -48.473 -7.115 74.645 1.00 93.50 213 ARG A N 1
ATOM 1799 C CA . ARG A 1 213 ? -48.129 -7.879 75.856 1.00 93.50 213 ARG A CA 1
ATOM 1800 C C . ARG A 1 213 ? -48.098 -7.004 77.106 1.00 93.50 213 ARG A C 1
ATOM 1802 O O . ARG A 1 213 ? -48.658 -7.390 78.123 1.00 93.50 213 ARG A O 1
ATOM 1809 N N . LEU A 1 214 ? -47.486 -5.821 77.030 1.00 89.31 214 LEU A N 1
ATOM 1810 C CA . LEU A 1 214 ? -47.450 -4.885 78.155 1.00 89.31 214 LEU A CA 1
ATOM 1811 C C . LEU A 1 214 ? -48.863 -4.408 78.533 1.00 89.31 214 LEU A C 1
ATOM 1813 O O . LEU A 1 214 ? -49.192 -4.331 79.711 1.00 89.31 214 LEU A O 1
ATOM 1817 N N . GLU A 1 215 ? 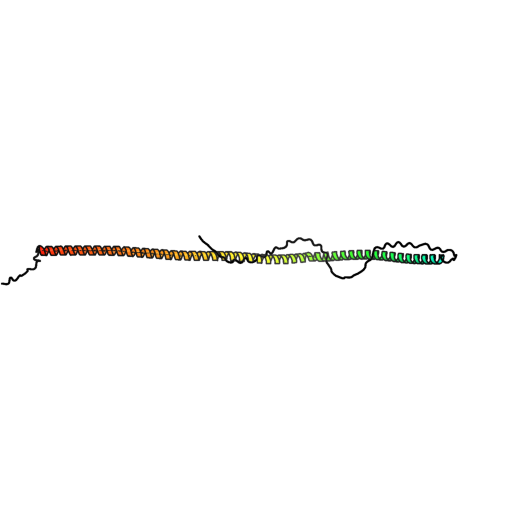-49.713 -4.129 77.543 1.00 91.38 215 GLU A N 1
ATOM 1818 C CA . GLU A 1 215 ? -51.106 -3.732 77.765 1.00 91.38 215 GLU A CA 1
ATOM 1819 C C . GLU A 1 215 ? -51.929 -4.857 78.416 1.00 91.38 215 GLU A C 1
ATOM 1821 O O . GLU A 1 215 ? -52.719 -4.598 79.328 1.00 91.38 215 GLU A O 1
ATOM 1826 N N . GLU A 1 216 ? -51.722 -6.110 78.003 1.00 91.56 216 GLU A N 1
ATOM 1827 C CA . GLU A 1 216 ? -52.321 -7.288 78.638 1.00 91.56 216 GLU A CA 1
ATOM 1828 C C . GLU A 1 216 ? -51.826 -7.478 80.079 1.00 91.56 216 GLU A C 1
ATOM 1830 O O . GLU A 1 216 ? -52.643 -7.685 80.980 1.00 91.56 216 GLU A O 1
ATOM 1835 N N . GLU A 1 217 ? -50.519 -7.346 80.326 1.00 91.50 217 GLU A N 1
ATOM 1836 C CA . GLU A 1 217 ? -49.931 -7.404 81.670 1.00 91.50 217 GLU A CA 1
ATOM 1837 C C . GLU A 1 217 ? -50.480 -6.300 82.581 1.00 91.50 217 GLU A C 1
ATOM 1839 O O . GLU A 1 217 ? -50.894 -6.577 83.708 1.00 91.50 217 GLU A O 1
ATOM 1844 N N . ASP A 1 218 ? -50.554 -5.059 82.097 1.00 90.56 218 ASP A N 1
ATOM 1845 C CA . ASP A 1 218 ? -51.117 -3.933 82.843 1.00 90.56 218 ASP A CA 1
ATOM 1846 C C . ASP A 1 218 ? -52.612 -4.130 83.118 1.00 90.56 218 ASP A C 1
ATOM 1848 O O . ASP A 1 218 ? -53.108 -3.775 84.192 1.00 90.56 218 ASP A O 1
ATOM 1852 N N . ARG A 1 219 ? -53.357 -4.725 82.179 1.00 89.38 219 ARG A N 1
ATOM 1853 C CA . ARG A 1 219 ? -54.771 -5.066 82.377 1.00 89.38 219 ARG A CA 1
ATOM 1854 C C . ARG A 1 219 ? -54.936 -6.146 83.445 1.00 89.38 219 ARG A C 1
ATOM 1856 O O . ARG A 1 219 ? -55.828 -6.016 84.283 1.00 89.38 219 ARG A O 1
ATOM 1863 N N . LEU A 1 220 ? -54.079 -7.165 83.452 1.00 88.88 220 LEU A N 1
ATOM 1864 C CA . LEU A 1 220 ? -54.054 -8.201 84.488 1.00 88.88 220 LEU A CA 1
ATOM 1865 C C . LEU A 1 220 ? -53.674 -7.622 85.855 1.00 88.88 220 LEU A C 1
ATOM 1867 O O . LEU A 1 220 ? -54.348 -7.918 86.838 1.00 88.88 220 LEU A O 1
ATOM 1871 N N . ARG A 1 221 ? -52.665 -6.744 85.929 1.00 87.75 221 ARG A N 1
ATOM 1872 C CA . ARG A 1 221 ? -52.288 -6.044 87.172 1.00 87.75 221 ARG A CA 1
ATOM 1873 C C . ARG A 1 221 ? -53.441 -5.215 87.717 1.00 87.75 221 ARG A C 1
ATOM 1875 O O . ARG A 1 221 ? -53.798 -5.374 88.877 1.00 87.75 221 ARG A O 1
ATOM 1882 N N . LYS A 1 222 ? -54.100 -4.413 86.874 1.00 87.50 222 LYS A N 1
ATOM 1883 C CA . LYS A 1 222 ? -55.295 -3.645 87.267 1.00 87.50 222 LYS A CA 1
ATOM 1884 C C . LYS A 1 222 ? -56.420 -4.551 87.768 1.00 87.50 222 LYS A C 1
ATOM 1886 O O . LYS A 1 222 ? -57.099 -4.196 88.727 1.00 87.50 222 LYS A O 1
ATOM 1891 N N . GLN A 1 223 ? -56.628 -5.715 87.147 1.00 86.19 223 GLN A N 1
ATOM 1892 C CA . GLN A 1 223 ? -57.603 -6.699 87.629 1.00 86.19 223 GLN A CA 1
ATOM 1893 C C . GLN A 1 223 ? -57.209 -7.268 88.998 1.00 86.19 223 GLN A C 1
ATOM 1895 O O . GLN A 1 223 ? -58.060 -7.330 89.880 1.00 86.19 223 GLN A O 1
ATOM 1900 N N . GLN A 1 224 ? -55.939 -7.627 89.203 1.00 83.44 224 GLN A N 1
ATOM 1901 C CA . GLN A 1 224 ? -55.428 -8.113 90.490 1.00 83.44 224 GLN A CA 1
ATOM 1902 C C . GLN A 1 224 ? -55.530 -7.041 91.587 1.00 83.44 224 GLN A C 1
ATOM 1904 O O . GLN A 1 224 ? -56.007 -7.325 92.683 1.00 83.44 224 GLN A O 1
ATOM 1909 N N . GLU A 1 225 ? -55.158 -5.794 91.295 1.00 84.44 225 GLU A N 1
ATOM 1910 C CA . GLU A 1 225 ? -55.313 -4.657 92.211 1.00 84.44 225 GLU A CA 1
ATOM 1911 C C . GLU A 1 225 ? -56.787 -4.421 92.566 1.00 84.44 225 GLU A C 1
ATOM 1913 O O . GLU A 1 225 ? -57.125 -4.261 93.740 1.00 84.44 225 GLU A O 1
ATOM 1918 N N . GLN A 1 226 ? -57.692 -4.473 91.580 1.00 80.19 226 GLN A N 1
ATOM 1919 C CA . GLN A 1 226 ? -59.134 -4.415 91.829 1.00 80.19 226 GLN A CA 1
ATOM 1920 C C . GLN A 1 226 ? -59.627 -5.596 92.674 1.00 80.19 226 GLN A C 1
ATOM 1922 O O . GLN A 1 226 ? -60.467 -5.390 93.550 1.00 80.19 226 GLN A O 1
ATOM 1927 N N . GLU A 1 227 ? -59.126 -6.817 92.460 1.00 80.44 227 GLU A N 1
ATOM 1928 C CA . GLU A 1 227 ? -59.461 -7.981 93.293 1.00 80.44 227 GLU A CA 1
ATOM 1929 C C . GLU A 1 227 ? -59.022 -7.778 94.756 1.00 80.44 227 GLU A C 1
ATOM 1931 O O . GLU A 1 227 ? -59.797 -8.091 95.665 1.00 80.44 227 GLU A O 1
ATOM 1936 N N . VAL A 1 228 ? -57.842 -7.189 94.995 1.00 77.50 228 VA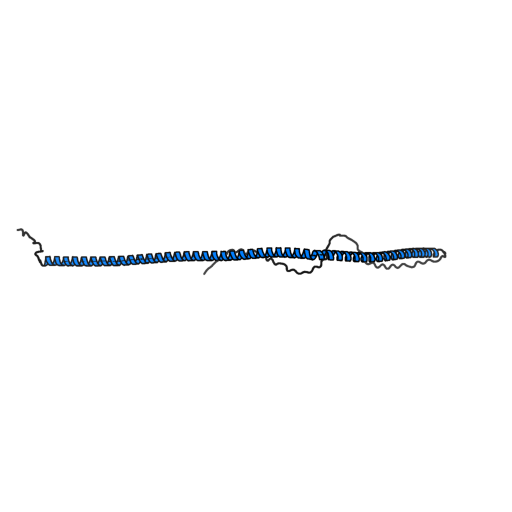L A N 1
ATOM 1937 C CA . VAL A 1 228 ? -57.332 -6.857 96.340 1.00 77.50 228 VAL A CA 1
ATOM 1938 C C . VAL A 1 228 ? -58.159 -5.747 97.005 1.00 77.50 228 VAL A C 1
ATOM 1940 O O . VAL A 1 228 ? -58.509 -5.871 98.181 1.00 77.50 228 VAL A O 1
ATOM 1943 N N . ILE A 1 229 ? -58.524 -4.688 96.269 1.00 76.56 229 ILE A N 1
ATOM 1944 C CA . ILE A 1 229 ? -59.347 -3.572 96.779 1.00 76.56 229 ILE A CA 1
ATOM 1945 C C . ILE A 1 229 ? -60.772 -4.039 97.103 1.00 76.56 229 ILE A C 1
ATOM 1947 O O . ILE A 1 229 ? -61.307 -3.712 98.162 1.00 76.56 229 ILE A O 1
ATOM 1951 N N . LEU A 1 230 ? -61.381 -4.835 96.218 1.00 75.25 230 LEU A N 1
ATOM 1952 C CA . LEU A 1 230 ? -62.724 -5.395 96.405 1.00 75.25 230 LEU A CA 1
ATOM 1953 C C . LEU A 1 230 ? -62.744 -6.596 97.368 1.00 75.25 230 LEU A C 1
ATOM 1955 O O . LEU A 1 230 ? -63.813 -7.149 97.622 1.00 75.25 230 LEU A O 1
ATOM 1959 N N . ASN A 1 231 ? -61.584 -7.008 97.895 1.00 66.62 231 ASN A N 1
ATOM 1960 C CA . ASN A 1 231 ? -61.392 -8.129 98.818 1.00 66.62 231 ASN A CA 1
ATOM 1961 C C . ASN A 1 231 ? -62.024 -9.451 98.333 1.00 66.62 231 ASN A C 1
ATOM 1963 O O . ASN A 1 231 ? -62.449 -10.298 99.126 1.00 66.62 231 ASN A O 1
ATOM 1967 N N . LYS A 1 232 ? -62.100 -9.634 97.009 1.00 67.06 232 LYS A N 1
ATOM 1968 C CA . LYS A 1 232 ? -62.570 -10.883 96.403 1.00 67.06 232 LYS A CA 1
ATOM 1969 C C . LYS A 1 232 ? -61.521 -11.964 96.688 1.00 67.06 232 LYS A C 1
ATOM 1971 O O . LYS A 1 232 ? -60.326 -11.718 96.576 1.00 67.06 232 LYS A O 1
ATOM 1976 N N . LYS A 1 233 ? -61.970 -13.161 97.083 1.00 67.06 233 LYS A N 1
ATOM 1977 C CA . LYS A 1 233 ? -61.112 -14.316 97.433 1.00 67.06 233 LYS A CA 1
ATOM 1978 C C . LYS A 1 233 ? -60.176 -14.114 98.651 1.00 67.06 233 LYS A C 1
ATOM 1980 O O . LYS A 1 233 ? -59.166 -14.800 98.737 1.00 67.06 233 LYS A O 1
ATOM 1985 N N . ASN A 1 234 ? -60.498 -13.233 99.611 1.00 66.38 234 ASN A N 1
ATOM 1986 C CA . ASN A 1 234 ? -59.673 -12.969 100.814 1.00 66.38 234 ASN A CA 1
ATOM 1987 C C . ASN A 1 234 ? -58.227 -12.518 100.508 1.00 66.38 234 ASN A C 1
ATOM 1989 O O . ASN A 1 234 ? -57.313 -12.784 101.286 1.00 66.38 234 ASN A O 1
ATOM 1993 N N . ALA A 1 235 ? -58.011 -11.843 99.375 1.00 65.31 235 ALA A N 1
ATOM 1994 C CA . ALA A 1 235 ? -56.681 -11.456 98.906 1.00 65.31 235 ALA A CA 1
ATOM 1995 C C . ALA A 1 235 ? -55.998 -10.368 99.763 1.00 65.31 235 ALA A C 1
ATOM 1997 O O . ALA A 1 235 ? -54.783 -10.192 99.676 1.00 65.31 235 ALA A O 1
ATOM 1998 N N . ARG A 1 236 ? -56.743 -9.627 100.600 1.00 67.56 236 ARG A N 1
ATOM 1999 C CA . ARG A 1 236 ? -56.181 -8.573 101.456 1.00 67.56 236 ARG A CA 1
ATOM 2000 C C . ARG A 1 236 ? -55.526 -9.178 102.712 1.00 67.56 236 ARG A C 1
ATOM 2002 O O . ARG A 1 236 ? -56.235 -9.781 103.523 1.00 67.56 236 ARG A O 1
ATOM 2009 N N . PRO A 1 237 ? -54.212 -8.991 102.938 1.00 69.25 237 PRO A N 1
ATOM 2010 C CA . PRO A 1 237 ? -53.549 -9.499 104.134 1.00 69.25 237 PRO A CA 1
ATOM 2011 C C . PRO A 1 237 ? -54.116 -8.823 105.390 1.00 69.25 237 PRO A C 1
ATOM 2013 O O . PRO A 1 237 ? -54.302 -7.604 105.435 1.00 69.25 237 PRO A O 1
ATOM 2016 N N . LYS A 1 238 ? -54.426 -9.624 106.416 1.00 70.44 238 LYS A N 1
ATOM 2017 C CA . LYS A 1 238 ? -54.969 -9.126 107.685 1.00 70.44 238 LYS A CA 1
ATOM 2018 C C . LYS A 1 238 ? -53.877 -8.355 108.430 1.00 70.44 238 LYS A C 1
ATOM 2020 O O . LYS A 1 238 ? -52.928 -8.952 108.923 1.00 70.44 238 LYS A O 1
ATOM 2025 N N . LEU A 1 239 ? -54.024 -7.034 108.514 1.00 65.75 239 LEU A N 1
ATOM 2026 C CA . LEU A 1 239 ? -53.176 -6.186 109.350 1.00 65.75 239 LEU A CA 1
ATOM 2027 C C . LEU A 1 239 ? -53.538 -6.417 110.823 1.00 65.75 239 LEU A C 1
ATOM 2029 O O . LEU A 1 239 ? -54.600 -6.001 111.283 1.00 65.75 239 LEU A O 1
ATOM 2033 N N . SER A 1 240 ? -52.663 -7.097 111.560 1.00 66.00 240 SER A N 1
ATOM 2034 C CA . SER A 1 240 ? -52.720 -7.166 113.019 1.00 66.00 240 SER A CA 1
ATOM 2035 C C . SER A 1 240 ? -52.073 -5.909 113.600 1.00 66.00 240 SER A C 1
ATOM 2037 O O . SER A 1 240 ? -50.850 -5.787 113.595 1.00 66.00 240 SER A O 1
ATOM 2039 N N . PHE A 1 241 ? -52.878 -4.971 114.096 1.00 61.19 241 PHE A N 1
ATOM 2040 C CA . PHE A 1 241 ? -52.375 -3.856 114.895 1.00 61.19 241 PHE A CA 1
ATOM 2041 C C . PHE A 1 241 ? -52.424 -4.245 116.373 1.00 61.19 241 PHE A C 1
ATOM 2043 O O . PHE A 1 241 ? -53.499 -4.482 116.922 1.00 61.19 241 PHE A O 1
ATOM 2050 N N . SER A 1 242 ? -51.266 -4.307 117.028 1.00 61.72 242 SER A N 1
ATOM 2051 C CA . SER A 1 242 ? -51.193 -4.331 118.487 1.00 61.72 242 SER A CA 1
ATOM 2052 C C . SER A 1 242 ? -51.537 -2.934 119.010 1.00 61.72 242 SER A C 1
ATOM 2054 O O . SER A 1 242 ? -50.711 -2.023 118.947 1.00 61.72 242 SER A O 1
ATOM 2056 N N . LEU A 1 243 ? -52.760 -2.746 119.508 1.00 61.50 243 LEU A N 1
ATOM 2057 C CA . LEU A 1 243 ? -53.119 -1.587 120.327 1.00 61.50 243 LEU A CA 1
ATOM 2058 C C . LEU A 1 243 ? -52.462 -1.765 121.700 1.00 61.50 243 LEU A C 1
ATOM 2060 O O . LEU A 1 243 ? -53.044 -2.365 122.600 1.00 61.50 243 LEU A O 1
ATOM 2064 N N . GLY A 1 244 ? -51.217 -1.305 121.820 1.00 60.00 244 GLY A N 1
ATOM 2065 C CA . GLY A 1 244 ? -50.517 -1.240 123.098 1.00 60.00 244 GLY A CA 1
ATOM 2066 C C . GLY A 1 244 ? -51.184 -0.213 124.013 1.00 60.00 244 GLY A C 1
ATOM 2067 O O . GLY A 1 244 ? -51.224 0.971 123.679 1.00 60.00 244 GLY A O 1
ATOM 2068 N N . LYS A 1 245 ? -51.722 -0.689 125.137 1.00 48.34 245 LYS A N 1
ATOM 2069 C CA . LYS A 1 245 ? -51.892 0.064 126.382 1.00 48.34 245 LYS A CA 1
ATOM 2070 C C . LYS A 1 245 ? -50.818 -0.397 127.353 1.00 48.34 245 LYS A C 1
ATOM 2072 O O . LYS A 1 245 ? -50.498 -1.607 127.298 1.00 48.34 245 LYS A O 1
#

pLDDT: mean 74.34, std 22.61, range [34.19, 97.38]

Sequence (245 aa):
MGRSRSRSRSSSKRSKHKKRPTRSRSRSQSRMSSRQGSSRSARSRSRERKRNKHRLYSSSSSSSDDDLILRTKKREEKEKNNELEKQMKEKQKELEEKLIEEEVARRVEKLVARRVEEELEKRKDEIEVEVKRRVEEAKRLMERQMLEELEKQRAAELEAQRRKEEEERKKREELEAIMIENNRKIEEAQRKLAEEQLKLVEEQRKMLEAKQRLEEEDRLRKQQEQEVILNKKNARPKLSFSLGK

Foldseek 3Di:
DDDDDDDDDDDPDDDDDDDDDDDDDDDDDDDDDDDDDDDDDDDDDDDPDPDDDDDDDDDDDDDDCVVVVVVVVVVVVVVVVVVVVVVVVVVVVVVVVVVVVVVVVVVVVVVVVVVVVVVCVVCVVVVVVVVVVVVVVVVVVVVVVVVVVVVVVVVVVVVVVVVVVVVVVVVVVVVVVVVVVVVVVVVVVVVVVVVVVVVVVVVVVVVVVVVVVVVVVVVVVVVVVVCQVVCPPVNPDDDDDDPDD